Protein AF-A0A075LRN0-F1 (afdb_monomer_lite)

Foldseek 3Di:
DDLPLLLLVLLLCCQVVVNDQLLSLLLSLLSCQLVLLCLLVCVPPVDPVSSLVSSQVSLVCSCVLSPLSPPSSNNSSVSNVVVCVVVVVRVVPDCVPPVDDDDPQFDDDPPDPDTDHVVSVVSNVSSVVSDVVVHDVSVVLSVVLVVVLSVLLVVLSVVCVVPSSVSSSSSSVVSSVVCVVVVSD

Radius of gyration: 16.35 Å; chains: 1; bounding box: 39×42×42 Å

Structure (mmCIF, N/CA/C/O backbone):
data_AF-A0A075LRN0-F1
#
_entry.id   AF-A0A075LRN0-F1
#
loop_
_atom_site.group_PDB
_atom_site.id
_atom_site.type_symbol
_atom_site.label_atom_id
_atom_site.label_alt_id
_atom_site.label_comp_id
_atom_site.label_asym_id
_atom_site.label_entity_id
_atom_site.label_seq_id
_atom_site.pdbx_PDB_ins_code
_atom_site.Cartn_x
_atom_site.Cartn_y
_atom_site.Cartn_z
_atom_site.occupancy
_atom_site.B_iso_or_equiv
_atom_site.auth_seq_id
_atom_site.auth_comp_id
_atom_site.auth_asym_id
_atom_site.auth_atom_id
_atom_site.pdbx_PDB_model_num
ATOM 1 N N . MET A 1 1 ? 12.002 6.163 -5.208 1.00 43.72 1 MET A N 1
ATOM 2 C CA . MET A 1 1 ? 11.170 6.486 -4.031 1.00 43.72 1 MET A CA 1
ATOM 3 C C . MET A 1 1 ? 10.986 5.220 -3.212 1.00 43.72 1 MET A C 1
ATOM 5 O O . MET A 1 1 ? 10.842 4.162 -3.810 1.00 43.72 1 MET A O 1
ATOM 9 N N . PHE A 1 2 ? 11.064 5.300 -1.882 1.00 46.12 2 PHE A N 1
ATOM 10 C CA . PHE A 1 2 ? 10.844 4.151 -0.996 1.00 46.12 2 PHE A CA 1
ATOM 11 C C . PHE A 1 2 ? 9.431 4.220 -0.403 1.00 46.12 2 PHE A C 1
ATOM 13 O O . PHE A 1 2 ? 9.010 5.275 0.064 1.00 46.12 2 PHE A O 1
ATOM 20 N N . GLY A 1 3 ? 8.726 3.085 -0.388 1.00 54.25 3 GLY A N 1
ATOM 21 C CA . GLY A 1 3 ? 7.318 2.929 0.013 1.00 54.25 3 GLY A CA 1
ATOM 22 C C . GLY A 1 3 ? 6.913 3.402 1.418 1.00 54.25 3 GLY A C 1
ATOM 23 O O . GLY A 1 3 ? 5.742 3.369 1.791 1.00 54.25 3 GLY A O 1
ATOM 24 N N . THR A 1 4 ? 7.853 3.891 2.227 1.00 61.72 4 THR A N 1
ATOM 25 C CA . THR A 1 4 ? 7.589 4.366 3.591 1.00 61.72 4 THR A CA 1
ATOM 26 C C . THR A 1 4 ? 6.704 5.611 3.633 1.00 61.72 4 THR A C 1
ATOM 28 O O . THR A 1 4 ? 5.888 5.731 4.545 1.00 61.72 4 THR A O 1
ATOM 31 N N . THR A 1 5 ? 6.800 6.510 2.648 1.00 71.62 5 THR A N 1
ATOM 32 C CA . THR A 1 5 ? 5.990 7.743 2.604 1.00 71.62 5 THR A CA 1
ATOM 33 C C . THR A 1 5 ? 4.512 7.450 2.307 1.00 71.62 5 THR A C 1
ATOM 35 O O . THR A 1 5 ? 3.624 8.106 2.852 1.00 71.62 5 THR A O 1
ATOM 38 N N . HIS A 1 6 ? 4.216 6.420 1.510 1.00 75.25 6 HIS A N 1
ATOM 39 C CA . HIS A 1 6 ? 2.839 6.090 1.129 1.00 75.25 6 HIS A CA 1
ATOM 40 C C . HIS A 1 6 ? 2.059 5.374 2.234 1.00 75.25 6 HIS A C 1
ATOM 42 O O . HIS A 1 6 ? 0.863 5.604 2.407 1.00 75.25 6 HIS A O 1
ATOM 48 N N . ILE A 1 7 ? 2.745 4.587 3.064 1.00 76.75 7 ILE A N 1
ATOM 49 C CA . ILE A 1 7 ? 2.165 4.019 4.292 1.00 76.75 7 ILE A CA 1
ATOM 50 C C . ILE A 1 7 ? 1.696 5.138 5.227 1.00 76.75 7 ILE A C 1
ATOM 52 O O . ILE A 1 7 ? 0.630 5.050 5.842 1.00 76.75 7 ILE A O 1
ATOM 56 N N . LEU A 1 8 ? 2.491 6.206 5.322 1.00 85.06 8 LEU A N 1
ATOM 57 C CA . LEU A 1 8 ? 2.198 7.354 6.169 1.00 85.06 8 LEU A CA 1
ATOM 58 C C . LEU A 1 8 ? 0.914 8.077 5.739 1.00 85.06 8 LEU A C 1
ATOM 60 O O . LEU A 1 8 ? 0.162 8.497 6.616 1.00 85.06 8 LEU A O 1
ATOM 64 N N . LEU A 1 9 ? 0.568 8.107 4.447 1.00 84.31 9 LEU A N 1
ATOM 65 C CA . LEU A 1 9 ? -0.739 8.605 3.982 1.00 84.31 9 LEU A CA 1
ATOM 66 C C . LEU A 1 9 ? -1.907 7.805 4.558 1.00 84.31 9 LEU A C 1
ATOM 68 O O . LEU A 1 9 ? -2.898 8.394 4.992 1.00 84.31 9 LEU A O 1
ATOM 72 N N . GLY A 1 10 ? -1.783 6.477 4.619 1.00 84.75 10 GLY A N 1
ATOM 73 C CA . GLY A 1 10 ? -2.787 5.623 5.252 1.00 84.75 10 GLY A CA 1
ATOM 74 C C . GLY A 1 10 ? -3.048 6.039 6.703 1.00 84.75 10 GLY A C 1
ATOM 75 O O . GLY A 1 10 ? -4.200 6.148 7.120 1.00 84.75 10 GLY A O 1
ATOM 76 N N . PHE A 1 11 ? -1.995 6.367 7.458 1.00 87.19 11 PHE A N 1
ATOM 77 C CA . PHE A 1 11 ? -2.131 6.872 8.828 1.00 87.19 11 PHE A CA 1
ATOM 78 C C . PHE A 1 11 ? -2.730 8.279 8.904 1.00 87.19 11 PHE A C 1
ATOM 80 O O . PHE A 1 11 ? -3.557 8.525 9.781 1.00 87.19 11 PHE A O 1
ATOM 87 N N . ILE A 1 12 ? -2.363 9.183 7.991 1.00 90.56 12 ILE A N 1
ATOM 88 C CA . ILE A 1 12 ? -2.946 10.533 7.904 1.00 90.56 12 ILE A CA 1
ATOM 89 C C . ILE A 1 12 ? -4.464 10.429 7.765 1.00 90.56 12 ILE A C 1
ATOM 91 O O . ILE A 1 12 ? -5.204 10.963 8.590 1.00 90.56 12 ILE A O 1
ATOM 95 N N . PHE A 1 13 ? -4.942 9.699 6.759 1.00 89.44 13 PHE A N 1
ATOM 96 C CA . PHE A 1 13 ? -6.375 9.572 6.505 1.00 89.44 13 PHE A CA 1
ATOM 97 C C . PHE A 1 13 ? -7.093 8.788 7.603 1.00 89.44 13 PHE A C 1
ATOM 99 O O . PHE A 1 13 ? -8.193 9.176 7.989 1.00 89.44 13 PHE A O 1
ATOM 106 N N . ALA A 1 14 ? -6.476 7.743 8.161 1.00 89.06 14 ALA A N 1
ATOM 107 C CA . ALA A 1 14 ? -7.023 7.048 9.324 1.00 89.06 14 ALA A CA 1
ATOM 108 C C . ALA A 1 14 ? -7.259 7.998 10.508 1.00 89.06 14 ALA A C 1
ATOM 110 O O . ALA A 1 14 ? -8.323 7.951 11.126 1.00 89.06 14 ALA A O 1
ATOM 111 N N . TYR A 1 15 ? -6.303 8.888 10.786 1.00 91.12 15 TYR A N 1
ATOM 112 C CA . TYR A 1 15 ? -6.404 9.879 11.854 1.00 91.12 15 TYR A CA 1
ATOM 113 C C . TYR A 1 15 ? -7.463 10.950 11.563 1.00 91.12 15 TYR A C 1
ATOM 115 O O . TYR A 1 15 ? -8.378 11.137 12.362 1.00 91.12 15 TYR A O 1
ATOM 123 N N . PHE A 1 16 ? -7.384 11.629 10.415 1.00 91.19 16 PHE A N 1
ATOM 124 C CA . PHE A 1 16 ? -8.280 12.749 10.100 1.00 91.19 16 PHE A CA 1
ATOM 125 C C . PHE A 1 16 ? -9.728 12.322 9.845 1.00 91.19 16 PHE A C 1
ATOM 127 O O . PHE A 1 16 ? -10.646 13.080 10.149 1.00 91.19 16 PHE A O 1
ATOM 134 N N . LEU A 1 17 ? -9.950 11.111 9.326 1.00 89.81 17 LEU A N 1
ATOM 135 C CA . LEU A 1 17 ? -11.293 10.552 9.150 1.00 89.81 17 LEU A CA 1
ATOM 136 C C . LEU A 1 17 ? -11.797 9.808 10.396 1.00 89.81 17 LEU A C 1
ATOM 138 O O . LEU A 1 17 ? -12.878 9.221 10.349 1.00 89.81 17 LEU A O 1
ATOM 142 N N . ASN A 1 18 ? -11.024 9.812 11.489 1.00 89.44 18 ASN A N 1
ATOM 143 C CA . ASN A 1 18 ? -11.340 9.139 12.748 1.00 89.44 18 ASN A CA 1
ATOM 144 C C . ASN A 1 18 ? -11.775 7.675 12.539 1.00 89.44 18 ASN A C 1
ATOM 146 O O . ASN A 1 18 ? -12.812 7.223 13.033 1.00 89.44 18 ASN A O 1
ATOM 150 N N . LEU A 1 19 ? -11.017 6.945 11.715 1.00 88.94 19 LEU A N 1
ATOM 151 C CA . LEU A 1 19 ? -11.358 5.579 11.339 1.00 88.94 19 LEU A CA 1
ATOM 152 C C . LEU A 1 19 ? -11.121 4.617 12.501 1.00 88.94 19 LEU A C 1
ATOM 154 O O . LEU A 1 19 ? -10.112 4.681 13.200 1.00 88.94 19 LEU A O 1
ATOM 158 N N . ASP A 1 20 ? -12.018 3.640 12.640 1.00 87.69 20 ASP A N 1
ATOM 159 C CA . ASP A 1 20 ? -11.761 2.503 13.516 1.00 87.69 20 ASP A CA 1
ATOM 160 C C . ASP A 1 20 ? -10.546 1.685 13.036 1.00 87.69 20 ASP A C 1
ATOM 162 O O . ASP A 1 20 ? -10.071 1.794 11.897 1.00 87.69 20 ASP A O 1
ATOM 166 N N . ARG A 1 21 ? -10.049 0.814 13.916 1.00 82.62 21 ARG A N 1
ATOM 167 C CA . ARG A 1 21 ? -8.851 0.007 13.665 1.00 82.62 21 ARG A CA 1
ATOM 168 C C . ARG A 1 21 ? -8.962 -0.882 12.428 1.00 82.62 21 ARG A C 1
ATOM 170 O O . ARG A 1 21 ? -7.985 -1.016 11.695 1.00 82.62 21 ARG A O 1
ATOM 177 N N . LYS A 1 22 ? -10.128 -1.478 12.176 1.00 85.12 22 LYS A N 1
ATOM 178 C CA . LYS A 1 22 ? -10.327 -2.394 11.044 1.00 85.12 22 LYS A CA 1
ATOM 179 C C . LYS A 1 22 ? -10.330 -1.634 9.726 1.00 85.12 22 LYS A C 1
ATOM 181 O O . LYS A 1 22 ? -9.719 -2.077 8.759 1.00 85.12 22 LYS A O 1
ATOM 186 N N . ARG A 1 23 ? -10.998 -0.480 9.681 1.00 88.88 23 ARG A N 1
ATOM 187 C CA . ARG A 1 23 ? -11.021 0.404 8.505 1.00 88.88 23 ARG A CA 1
ATOM 188 C C . ARG A 1 23 ? -9.635 0.973 8.219 1.00 88.88 23 ARG A C 1
ATOM 190 O O . ARG A 1 23 ? -9.196 0.933 7.074 1.00 88.88 23 ARG A O 1
ATOM 197 N N . SER A 1 24 ? -8.926 1.396 9.263 1.00 86.38 24 SER A N 1
ATOM 198 C CA . SER A 1 24 ? -7.543 1.874 9.176 1.00 86.38 24 SER A CA 1
ATOM 199 C C . SER A 1 24 ? -6.601 0.806 8.624 1.00 86.38 24 SER A C 1
ATOM 201 O O . SER A 1 24 ? -5.818 1.085 7.725 1.00 86.38 24 SER A O 1
ATOM 203 N N . ALA A 1 25 ? -6.710 -0.439 9.093 1.00 84.56 25 ALA A N 1
ATOM 204 C CA . ALA A 1 25 ? -5.888 -1.536 8.589 1.00 84.56 25 ALA A CA 1
ATOM 205 C C . ALA A 1 25 ? -6.150 -1.822 7.099 1.00 84.56 25 ALA A C 1
ATOM 207 O O . ALA A 1 25 ? -5.200 -1.973 6.336 1.00 84.56 25 ALA A O 1
ATOM 208 N N . LYS A 1 26 ? -7.417 -1.823 6.653 1.00 87.75 26 LYS A N 1
ATOM 209 C CA . LYS A 1 26 ? -7.765 -1.961 5.221 1.00 87.75 26 LYS A CA 1
ATOM 210 C C . LYS A 1 26 ? -7.173 -0.832 4.383 1.00 87.75 26 LYS A C 1
ATOM 212 O O . LYS A 1 26 ? -6.646 -1.095 3.309 1.00 87.75 26 LYS A O 1
ATOM 217 N N . LEU A 1 27 ? -7.249 0.396 4.893 1.00 89.44 27 LEU A N 1
ATOM 218 C CA . LEU A 1 27 ? -6.688 1.580 4.251 1.00 89.44 27 LEU A CA 1
ATOM 219 C C . LEU A 1 27 ? -5.167 1.465 4.100 1.00 89.44 27 LEU A C 1
ATOM 221 O O . LEU A 1 27 ? -4.656 1.637 3.002 1.00 89.44 27 LEU A O 1
ATOM 225 N N . ILE A 1 28 ? -4.460 1.096 5.170 1.00 84.94 28 ILE A N 1
ATOM 226 C CA . ILE A 1 28 ? -2.999 0.932 5.172 1.00 84.94 28 ILE A CA 1
ATOM 227 C C . ILE A 1 28 ? -2.564 -0.196 4.228 1.00 84.94 28 ILE A C 1
ATOM 229 O O . ILE A 1 28 ? -1.616 -0.012 3.474 1.00 84.94 28 ILE A O 1
ATOM 233 N N . VAL A 1 29 ? -3.266 -1.338 4.217 1.00 85.12 29 VAL A N 1
ATOM 234 C CA . VAL A 1 29 ? -2.996 -2.420 3.250 1.00 85.12 29 VAL A CA 1
ATOM 235 C C . VAL A 1 29 ? -3.198 -1.930 1.819 1.00 85.12 29 VAL A C 1
ATOM 237 O O . VAL A 1 29 ? -2.370 -2.203 0.957 1.00 85.12 29 VAL A O 1
ATOM 240 N N . GLY A 1 30 ? -4.285 -1.196 1.568 1.00 87.00 30 GLY A N 1
ATOM 241 C CA . GLY A 1 30 ? -4.555 -0.591 0.268 1.00 87.00 30 GLY A CA 1
ATOM 242 C C . GLY A 1 30 ? -3.425 0.336 -0.171 1.00 87.00 30 GLY A C 1
ATOM 243 O O . GLY A 1 30 ? -2.920 0.206 -1.280 1.00 87.00 30 GLY A O 1
ATOM 244 N N . SER A 1 31 ? -2.968 1.210 0.727 1.00 85.75 31 SER A N 1
ATOM 245 C CA . SER A 1 31 ? -1.836 2.114 0.496 1.00 85.75 31 SER A CA 1
ATOM 246 C C . SER A 1 31 ? -0.486 1.413 0.402 1.00 85.75 31 SER A C 1
ATOM 248 O O . SER A 1 31 ? 0.489 2.048 0.035 1.00 85.75 31 SER A O 1
ATOM 250 N N . LEU A 1 32 ? -0.402 0.127 0.723 1.00 81.25 32 LEU A N 1
ATOM 251 C CA . LEU A 1 32 ? 0.789 -0.698 0.539 1.00 81.25 32 LEU A CA 1
ATOM 252 C C . LEU A 1 32 ? 0.744 -1.518 -0.743 1.00 81.25 32 LEU A C 1
ATOM 254 O O . LEU A 1 32 ? 1.741 -2.141 -1.103 1.00 81.25 32 LEU A O 1
ATOM 258 N N . ALA A 1 33 ? -0.410 -1.587 -1.402 1.00 80.75 33 ALA A N 1
ATOM 259 C CA . ALA A 1 33 ? -0.615 -2.582 -2.430 1.00 80.75 33 ALA A CA 1
ATOM 260 C C . ALA A 1 33 ? 0.322 -2.427 -3.643 1.00 80.75 33 ALA A C 1
ATOM 262 O O . ALA A 1 33 ? 0.884 -3.439 -4.078 1.00 80.75 33 ALA A O 1
ATOM 263 N N . PRO A 1 34 ? 0.573 -1.203 -4.149 1.00 77.69 34 PRO A N 1
ATOM 264 C CA . PRO A 1 34 ? 1.559 -1.004 -5.204 1.00 77.69 34 PRO A CA 1
ATOM 265 C C . PRO A 1 34 ? 2.962 -1.427 -4.745 1.00 77.69 34 PRO A C 1
ATOM 267 O O . PRO A 1 34 ? 3.594 -2.240 -5.413 1.00 77.69 34 PRO A O 1
ATOM 270 N N . ASP A 1 35 ? 3.402 -1.022 -3.550 1.00 77.75 35 ASP A N 1
ATOM 271 C CA . ASP A 1 35 ? 4.733 -1.372 -3.027 1.00 77.75 35 ASP A CA 1
ATOM 272 C C . ASP A 1 35 ? 4.945 -2.876 -2.835 1.00 77.75 35 ASP A C 1
ATOM 274 O O . ASP A 1 35 ? 5.993 -3.424 -3.187 1.00 77.75 35 ASP A O 1
ATOM 278 N N . LEU A 1 36 ? 3.949 -3.570 -2.283 1.00 77.56 36 LEU A N 1
ATOM 279 C CA . LEU A 1 36 ? 4.031 -5.010 -2.051 1.00 77.56 36 LEU A CA 1
ATOM 280 C C . LEU A 1 36 ? 4.149 -5.782 -3.368 1.00 77.56 36 LEU A C 1
ATOM 282 O O . LEU A 1 36 ? 4.889 -6.764 -3.435 1.00 77.56 36 LEU A O 1
ATOM 286 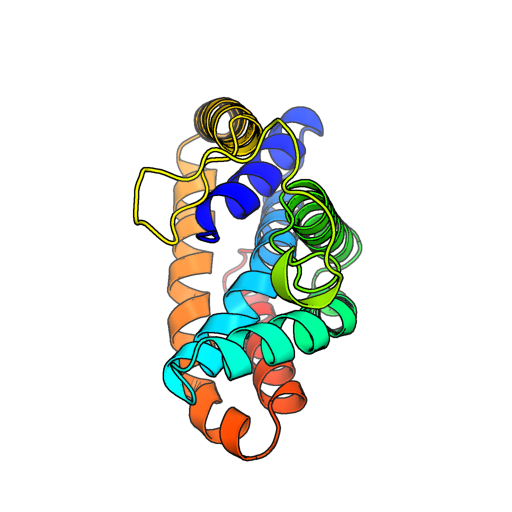N N . SER A 1 37 ? 3.500 -5.308 -4.435 1.00 73.12 37 SER A N 1
ATOM 287 C CA . SER A 1 37 ? 3.638 -5.903 -5.769 1.00 73.12 37 SER A CA 1
ATOM 288 C C . SER A 1 37 ? 5.075 -5.834 -6.322 1.00 73.12 37 SER A C 1
ATOM 290 O O . SER A 1 37 ? 5.461 -6.679 -7.136 1.00 73.12 37 SER A O 1
ATOM 292 N N . TYR A 1 38 ? 5.911 -4.910 -5.825 1.00 72.88 38 TYR A N 1
ATOM 293 C CA . TYR A 1 38 ? 7.320 -4.783 -6.223 1.00 72.88 38 TYR A CA 1
ATOM 294 C C . TYR A 1 38 ? 8.257 -5.732 -5.506 1.00 72.88 38 TYR A C 1
ATOM 296 O O . TYR A 1 38 ? 9.309 -6.042 -6.059 1.00 72.88 38 TYR A O 1
ATOM 304 N N . VAL A 1 39 ? 7.891 -6.232 -4.324 1.00 76.06 39 VAL A N 1
ATOM 305 C CA . VAL A 1 39 ? 8.744 -7.166 -3.574 1.00 76.06 39 VAL A CA 1
ATOM 306 C C . VAL A 1 39 ? 9.127 -8.352 -4.462 1.00 76.06 39 VAL A C 1
ATOM 308 O O . VAL A 1 39 ? 10.301 -8.681 -4.586 1.00 76.06 39 VAL A O 1
ATOM 311 N N . GLN A 1 40 ? 8.153 -8.929 -5.168 1.00 78.31 40 GLN A N 1
ATOM 312 C CA . GLN A 1 40 ? 8.377 -10.054 -6.081 1.00 78.31 40 GLN A CA 1
ATOM 313 C C . GLN A 1 40 ? 9.174 -9.643 -7.327 1.00 78.31 40 GLN A C 1
ATOM 315 O O . GLN A 1 40 ? 10.078 -10.364 -7.744 1.00 78.31 40 GLN A O 1
ATOM 320 N N . ALA A 1 41 ? 8.894 -8.463 -7.893 1.00 75.88 41 ALA A N 1
ATOM 321 C CA . ALA A 1 41 ? 9.611 -7.944 -9.058 1.00 75.88 41 ALA A CA 1
ATOM 322 C C . ALA A 1 41 ? 11.105 -7.727 -8.771 1.00 75.88 41 ALA A C 1
ATOM 324 O O . ALA A 1 41 ? 11.940 -8.117 -9.581 1.00 75.88 41 ALA A O 1
ATOM 325 N N . ILE A 1 42 ? 11.434 -7.153 -7.608 1.00 74.69 42 ILE A N 1
ATOM 326 C CA . ILE A 1 42 ? 12.810 -6.902 -7.159 1.00 74.69 42 ILE A CA 1
ATOM 327 C C . ILE A 1 42 ? 13.565 -8.218 -6.969 1.00 74.69 42 ILE A C 1
ATOM 329 O O . ILE A 1 42 ? 14.729 -8.307 -7.355 1.00 74.69 42 ILE A O 1
ATOM 333 N N . ILE A 1 43 ? 12.908 -9.239 -6.409 1.00 75.69 43 ILE A N 1
ATOM 334 C CA . ILE A 1 43 ? 13.531 -10.549 -6.186 1.00 75.69 43 ILE A CA 1
ATOM 335 C C . ILE A 1 43 ? 13.846 -11.247 -7.517 1.00 75.69 43 ILE A C 1
ATOM 337 O O . ILE A 1 43 ? 14.922 -11.823 -7.655 1.00 75.69 43 ILE A O 1
ATOM 341 N N . VAL A 1 44 ? 12.934 -11.207 -8.497 1.00 79.19 44 VAL A N 1
ATOM 342 C CA . VAL A 1 44 ? 13.108 -11.936 -9.770 1.00 79.19 44 VAL A CA 1
ATOM 343 C C . VAL A 1 44 ? 13.966 -11.157 -10.774 1.00 79.19 44 VAL A C 1
ATOM 345 O O . VAL A 1 44 ? 14.787 -11.743 -11.477 1.00 79.19 44 VAL A O 1
ATOM 348 N N . HIS A 1 45 ? 13.795 -9.838 -10.855 1.00 76.00 45 HIS A N 1
ATOM 349 C CA . HIS A 1 45 ? 14.432 -8.991 -11.862 1.00 76.00 45 HIS A CA 1
ATOM 350 C C . HIS A 1 45 ? 14.881 -7.651 -11.253 1.00 76.00 45 HIS A C 1
ATOM 352 O O . HIS A 1 45 ? 14.165 -6.651 -11.347 1.00 76.00 45 HIS A O 1
ATOM 358 N N . PRO A 1 46 ? 16.105 -7.576 -10.701 1.00 68.69 46 PRO A N 1
ATOM 359 C CA . PRO A 1 46 ? 16.600 -6.372 -10.029 1.00 68.69 46 PRO A CA 1
ATOM 360 C C . PRO A 1 46 ? 16.921 -5.207 -10.986 1.00 68.69 46 PRO A C 1
ATOM 362 O O . PRO A 1 46 ? 17.310 -4.130 -10.544 1.00 68.69 46 PRO A O 1
ATOM 365 N N . SER A 1 47 ? 16.781 -5.389 -12.305 1.00 69.62 47 SER A N 1
ATOM 366 C CA . SER A 1 47 ? 17.057 -4.334 -13.285 1.00 69.62 47 SER A CA 1
ATOM 367 C C . SER A 1 47 ? 15.998 -3.226 -13.255 1.00 69.62 47 SER A C 1
ATOM 369 O O . SER A 1 47 ? 14.803 -3.498 -13.398 1.00 69.62 47 SER A O 1
ATOM 371 N N . TRP A 1 48 ? 16.445 -1.969 -13.203 1.00 58.44 48 TRP A N 1
ATOM 372 C CA . TRP A 1 48 ? 15.589 -0.777 -13.156 1.00 58.44 48 TRP A CA 1
ATOM 373 C C . TRP A 1 48 ? 14.535 -0.709 -14.271 1.00 58.44 48 TRP A C 1
ATOM 375 O O . TRP A 1 48 ? 13.375 -0.433 -13.999 1.00 58.44 48 TRP A O 1
ATOM 385 N N . SER A 1 49 ? 14.891 -1.030 -15.518 1.00 60.28 49 SER A N 1
ATOM 386 C CA . SER A 1 49 ? 13.954 -0.977 -16.655 1.00 60.28 49 SER A CA 1
ATOM 387 C C . SER A 1 49 ? 12.820 -2.007 -16.566 1.00 60.28 49 SER A C 1
ATOM 389 O O . SER A 1 49 ? 11.715 -1.772 -17.064 1.00 60.28 49 SER A O 1
ATOM 391 N N . TYR A 1 50 ? 13.073 -3.155 -15.931 1.00 60.66 50 TYR A N 1
ATOM 392 C CA . TYR A 1 50 ? 12.041 -4.145 -15.636 1.00 60.66 50 TYR A CA 1
ATOM 393 C C . TYR A 1 50 ? 11.139 -3.661 -14.502 1.00 60.66 50 TYR A C 1
ATOM 395 O O . TYR A 1 50 ? 9.918 -3.707 -14.644 1.00 60.66 50 TYR A O 1
ATOM 403 N N . LEU A 1 51 ? 11.731 -3.119 -13.433 1.00 62.44 51 LEU A N 1
ATOM 404 C CA . LEU A 1 51 ? 10.996 -2.551 -12.303 1.00 62.44 51 LEU A CA 1
ATOM 405 C C . LEU A 1 51 ? 10.035 -1.453 -12.758 1.00 62.44 51 LEU A C 1
ATOM 407 O O . LEU A 1 51 ? 8.872 -1.490 -12.387 1.00 62.44 51 LEU A O 1
ATOM 411 N N . THR A 1 52 ? 10.463 -0.551 -13.640 1.00 59.66 52 THR A N 1
ATOM 412 C CA . THR A 1 52 ? 9.624 0.523 -14.193 1.00 59.66 52 THR A CA 1
ATOM 413 C C . THR A 1 52 ? 8.411 -0.013 -14.971 1.00 59.66 52 THR A C 1
ATOM 415 O O . THR A 1 52 ? 7.294 0.465 -14.792 1.00 59.66 52 THR A O 1
ATOM 418 N N . ARG A 1 53 ? 8.574 -1.041 -15.812 1.00 58.56 53 ARG A N 1
ATOM 419 C CA . ARG A 1 53 ? 7.441 -1.634 -16.555 1.00 58.56 53 ARG A CA 1
ATOM 420 C C . ARG A 1 53 ? 6.514 -2.449 -15.658 1.00 58.56 53 ARG A C 1
ATOM 422 O O . ARG A 1 53 ? 5.295 -2.356 -15.794 1.00 58.56 53 ARG A O 1
ATOM 429 N N . ALA A 1 54 ? 7.085 -3.215 -14.731 1.00 60.31 54 ALA A N 1
ATOM 430 C CA . ALA A 1 54 ? 6.325 -3.931 -13.716 1.00 60.31 54 ALA A CA 1
ATOM 431 C C . ALA A 1 54 ? 5.523 -2.947 -12.851 1.00 60.31 54 ALA A C 1
ATOM 433 O O . ALA A 1 54 ? 4.349 -3.193 -12.596 1.00 60.31 54 ALA A O 1
ATOM 434 N N . PHE A 1 55 ? 6.111 -1.801 -12.500 1.00 61.66 55 PHE A N 1
ATOM 435 C CA . PHE A 1 55 ? 5.464 -0.724 -11.758 1.00 61.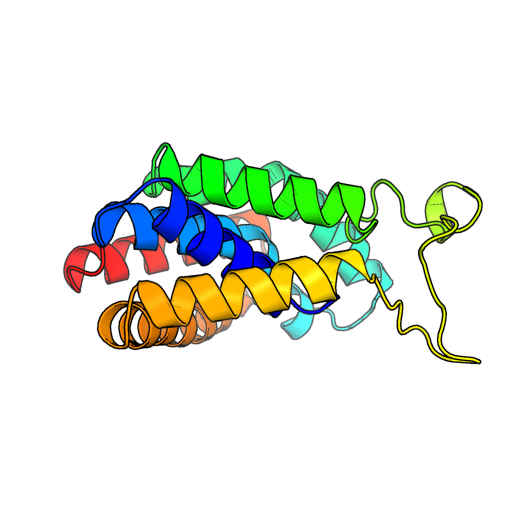66 55 PHE A CA 1
ATOM 436 C C . PHE A 1 55 ? 4.199 -0.239 -12.446 1.00 61.66 55 PHE A C 1
ATOM 438 O O . PHE A 1 55 ? 3.128 -0.244 -11.845 1.00 61.66 55 PHE A O 1
ATOM 445 N N . PHE A 1 56 ? 4.301 0.118 -13.725 1.00 60.25 56 PHE A N 1
ATOM 446 C CA . PHE A 1 56 ? 3.160 0.617 -14.484 1.00 60.25 56 PHE A CA 1
ATOM 447 C C . PHE A 1 56 ? 2.021 -0.411 -14.575 1.00 60.25 56 PHE A C 1
ATOM 449 O O . PHE A 1 56 ? 0.863 -0.098 -14.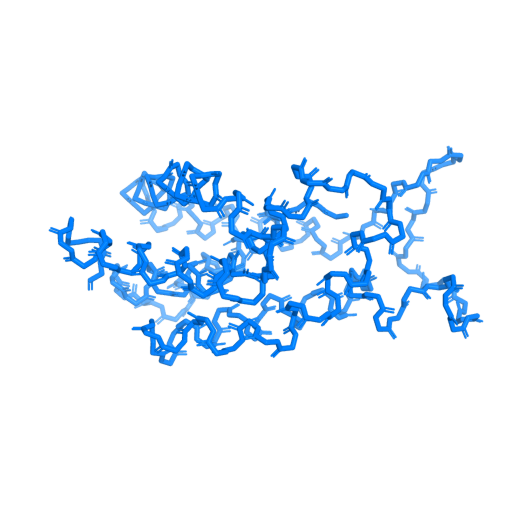293 1.00 60.25 56 PHE A O 1
ATOM 456 N N . ASN A 1 57 ? 2.360 -1.659 -14.897 1.00 63.16 57 ASN A N 1
ATOM 457 C CA . ASN A 1 57 ? 1.376 -2.725 -15.062 1.00 63.16 57 ASN A CA 1
ATOM 458 C C . ASN A 1 57 ? 0.715 -3.122 -13.735 1.00 63.16 57 ASN A C 1
ATOM 460 O O . ASN A 1 57 ? -0.500 -3.310 -13.681 1.00 63.16 57 ASN A O 1
ATOM 464 N N . HIS A 1 58 ? 1.484 -3.211 -12.647 1.00 67.81 58 HIS A N 1
ATOM 465 C CA . HIS A 1 58 ? 0.939 -3.544 -11.330 1.00 67.81 58 HIS A CA 1
ATOM 466 C C . HIS A 1 58 ? 0.180 -2.380 -10.698 1.00 67.81 58 HIS A C 1
ATOM 468 O O . HIS A 1 58 ? -0.811 -2.631 -10.026 1.00 67.81 58 HIS A O 1
ATOM 474 N N . SER A 1 59 ? 0.547 -1.128 -10.975 1.00 66.25 59 SER A N 1
ATOM 475 C CA . SER A 1 59 ? -0.188 0.060 -10.512 1.00 66.25 59 SER A CA 1
ATOM 476 C C . SER A 1 59 ? -1.612 0.143 -11.066 1.00 66.25 59 SER A C 1
ATOM 478 O O . SER A 1 59 ? -2.518 0.589 -10.372 1.00 66.25 59 SER A O 1
ATOM 480 N N . ILE A 1 60 ? -1.842 -0.304 -12.303 1.00 66.06 60 ILE A N 1
ATOM 481 C CA . ILE A 1 60 ? -3.190 -0.314 -12.895 1.00 66.06 60 ILE A CA 1
ATOM 482 C C . ILE A 1 60 ? -4.009 -1.496 -12.359 1.00 66.06 60 ILE A C 1
ATOM 484 O O . ILE A 1 60 ? -5.189 -1.349 -12.037 1.00 66.06 60 ILE A O 1
ATOM 488 N N . VAL A 1 61 ? -3.385 -2.670 -12.229 1.00 75.56 61 VAL A N 1
ATOM 489 C CA . VAL A 1 61 ? -4.066 -3.906 -11.803 1.00 75.56 61 VAL A CA 1
ATOM 490 C C . VAL A 1 61 ? -4.199 -4.000 -10.273 1.00 75.56 61 VAL A C 1
ATOM 492 O O . VAL A 1 61 ? -5.017 -4.772 -9.773 1.00 75.56 61 VAL A O 1
ATOM 495 N N . SER A 1 62 ? -3.487 -3.165 -9.508 1.00 78.25 62 SER A N 1
ATOM 496 C CA . SER A 1 62 ? -3.511 -3.156 -8.037 1.00 78.25 62 SER A CA 1
ATOM 497 C C . SER A 1 62 ? -4.903 -2.946 -7.454 1.00 78.25 62 SER A C 1
ATOM 499 O O . SER A 1 62 ? -5.218 -3.526 -6.413 1.00 78.25 62 SER A O 1
ATOM 501 N N . PHE A 1 63 ? -5.778 -2.219 -8.156 1.00 83.31 63 PHE A N 1
ATOM 502 C CA . PHE A 1 63 ? -7.181 -2.070 -7.769 1.00 83.31 63 PHE A CA 1
ATOM 503 C C . PHE A 1 63 ? -7.905 -3.412 -7.659 1.00 83.31 63 PHE A C 1
ATOM 505 O O . PHE A 1 63 ? -8.685 -3.598 -6.728 1.00 83.31 63 PHE A O 1
ATOM 512 N N . ALA A 1 64 ? -7.617 -4.363 -8.553 1.00 84.69 64 ALA A N 1
ATOM 513 C CA . ALA A 1 64 ? -8.195 -5.701 -8.494 1.00 84.69 64 ALA A CA 1
ATOM 514 C C . ALA A 1 64 ? -7.687 -6.479 -7.271 1.00 84.69 64 ALA A C 1
ATOM 516 O O . ALA A 1 64 ? -8.459 -7.176 -6.611 1.00 84.69 64 ALA A O 1
ATOM 517 N N . TYR A 1 65 ? -6.407 -6.324 -6.923 1.00 85.81 65 TYR A N 1
ATOM 518 C CA . TYR A 1 65 ? -5.802 -7.026 -5.791 1.00 85.81 65 TYR A CA 1
ATOM 519 C C . TYR A 1 65 ? -6.347 -6.570 -4.436 1.00 85.81 65 TYR A C 1
ATOM 521 O O . TYR A 1 65 ? -6.424 -7.368 -3.499 1.00 85.81 65 TYR A O 1
ATOM 529 N N . VAL A 1 66 ? -6.749 -5.302 -4.325 1.00 88.56 66 VAL A N 1
ATOM 530 C CA . VAL A 1 66 ? -7.269 -4.737 -3.072 1.00 88.56 66 VAL A CA 1
ATOM 531 C C . VAL A 1 66 ? -8.786 -4.865 -2.915 1.00 88.56 66 VAL A C 1
ATOM 533 O O . VAL A 1 66 ? -9.305 -4.533 -1.848 1.00 88.56 66 VAL A O 1
ATOM 536 N N . LEU A 1 67 ? -9.511 -5.395 -3.911 1.00 89.69 67 LEU A N 1
ATOM 537 C CA . LEU A 1 67 ? -10.964 -5.618 -3.829 1.00 89.69 67 LEU A CA 1
ATOM 538 C C . LEU A 1 67 ? -11.416 -6.361 -2.556 1.00 89.69 67 LEU A C 1
ATOM 540 O O . LEU A 1 67 ? -12.398 -5.923 -1.948 1.00 89.69 67 LEU A O 1
ATOM 544 N N . PRO A 1 68 ? -10.720 -7.414 -2.070 1.00 89.38 68 PRO A N 1
ATOM 545 C CA . PRO A 1 68 ? -11.105 -8.100 -0.832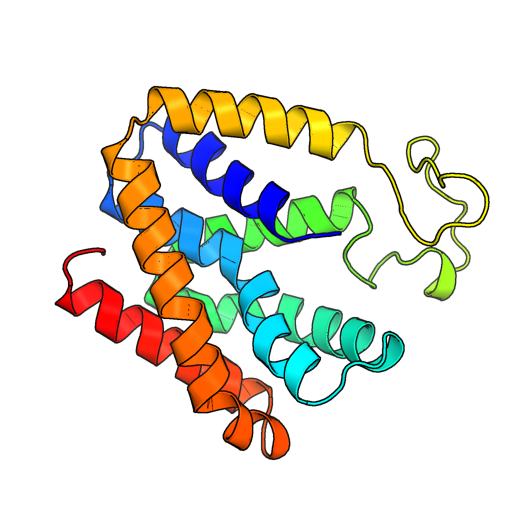 1.00 89.38 68 PRO A CA 1
ATOM 546 C C . PRO A 1 68 ? -11.118 -7.192 0.411 1.00 89.38 68 PRO A C 1
ATOM 548 O O . PRO A 1 68 ? -11.819 -7.469 1.387 1.00 89.38 68 PRO A O 1
ATOM 551 N N . PHE A 1 69 ? -10.373 -6.084 0.383 1.00 88.75 69 PHE A N 1
ATOM 552 C CA . PHE A 1 69 ? -10.285 -5.101 1.465 1.00 88.75 69 PHE A CA 1
ATOM 553 C C . PHE A 1 69 ? -11.367 -4.006 1.359 1.00 88.75 69 PHE A C 1
ATOM 555 O O . PHE A 1 69 ? -11.453 -3.137 2.231 1.00 88.75 69 PHE A O 1
ATOM 562 N N . GLY A 1 70 ? -12.240 -4.070 0.349 1.00 91.06 70 GLY A N 1
ATOM 563 C CA . GLY A 1 70 ? -13.394 -3.189 0.173 1.00 91.06 70 GLY A CA 1
ATOM 564 C C . GLY A 1 70 ? -13.027 -1.737 -0.143 1.00 91.06 70 GLY A C 1
ATOM 565 O O . GLY A 1 70 ? -11.922 -1.432 -0.589 1.00 91.06 70 GLY A O 1
ATOM 566 N N . SER A 1 71 ? -13.964 -0.821 0.118 1.00 92.88 71 SER A N 1
ATOM 567 C CA . SER A 1 71 ? -13.824 0.605 -0.218 1.00 92.88 71 SER A CA 1
ATOM 568 C C . SER A 1 71 ? -12.595 1.269 0.408 1.00 92.88 71 SER A C 1
ATOM 570 O O . SER A 1 71 ? -11.958 2.091 -0.239 1.00 92.88 71 SER A O 1
ATOM 572 N N . TYR A 1 72 ? -12.213 0.885 1.630 1.00 89.94 72 TYR A N 1
ATOM 573 C CA . TYR A 1 72 ? -11.014 1.418 2.285 1.00 89.94 72 TYR A CA 1
ATOM 574 C C . TYR A 1 72 ? -9.716 0.917 1.643 1.00 89.94 72 TYR A C 1
ATOM 576 O O . TYR A 1 72 ? -8.774 1.693 1.526 1.00 89.94 72 TYR A O 1
ATOM 584 N N . GLY A 1 73 ? -9.668 -0.335 1.174 1.00 89.44 73 GLY A N 1
ATOM 585 C CA . GLY A 1 73 ? -8.526 -0.836 0.402 1.00 89.44 73 GLY A CA 1
ATOM 586 C C . GLY A 1 73 ? -8.377 -0.118 -0.939 1.00 89.44 73 GLY A C 1
ATOM 587 O O . GLY A 1 73 ? -7.283 0.319 -1.289 1.00 89.44 73 GLY A O 1
ATOM 588 N N . LEU A 1 74 ? -9.493 0.082 -1.647 1.00 91.00 74 LEU A N 1
ATOM 589 C CA . LEU A 1 74 ? -9.525 0.846 -2.899 1.00 91.00 74 LEU A CA 1
ATOM 590 C C . LEU A 1 74 ? -9.090 2.301 -2.693 1.00 91.00 74 LEU A C 1
ATOM 592 O O . LEU A 1 74 ? -8.287 2.810 -3.469 1.00 91.00 74 LEU A O 1
ATOM 596 N N . LEU A 1 75 ? -9.578 2.949 -1.631 1.00 90.38 75 LEU A N 1
ATOM 597 C CA . LEU A 1 75 ? -9.185 4.311 -1.275 1.00 90.38 75 LEU A CA 1
ATOM 598 C C . LEU A 1 75 ? -7.689 4.394 -0.962 1.00 90.38 75 LEU A C 1
ATOM 600 O O . LEU A 1 75 ? -7.014 5.287 -1.462 1.00 90.38 75 LEU A O 1
ATOM 604 N N . GLY A 1 76 ? -7.160 3.453 -0.177 1.00 88.56 76 GLY A N 1
ATOM 605 C CA . GLY A 1 76 ? -5.739 3.414 0.160 1.00 88.56 76 GLY A CA 1
ATOM 606 C C . GLY A 1 76 ? -4.858 3.286 -1.082 1.00 88.56 76 GLY A C 1
ATOM 607 O O . GLY A 1 76 ? -3.885 4.028 -1.218 1.00 88.56 76 GLY A O 1
ATOM 608 N N . ASN A 1 77 ? -5.245 2.405 -2.009 1.00 88.25 77 ASN A N 1
ATOM 609 C CA . ASN A 1 77 ? -4.557 2.211 -3.285 1.00 88.25 77 ASN A CA 1
ATOM 610 C C . ASN A 1 77 ? -4.635 3.461 -4.173 1.00 88.25 77 ASN A C 1
ATOM 612 O O . ASN A 1 77 ? -3.631 3.889 -4.732 1.00 88.25 77 ASN A O 1
ATOM 616 N N . ALA A 1 78 ? -5.809 4.093 -4.261 1.00 86.38 78 ALA A N 1
ATOM 617 C CA . ALA A 1 78 ? -5.990 5.328 -5.021 1.00 86.38 78 ALA A CA 1
ATOM 618 C C . ALA A 1 78 ? -5.129 6.476 -4.476 1.00 86.38 78 ALA A C 1
ATOM 620 O O . ALA A 1 78 ? -4.515 7.198 -5.256 1.00 86.38 78 ALA A O 1
ATOM 621 N N . LEU A 1 79 ? -5.050 6.627 -3.150 1.00 85.56 79 LEU A N 1
ATOM 622 C CA . LEU A 1 79 ? -4.211 7.640 -2.505 1.00 85.56 79 LEU A CA 1
ATOM 623 C C . LEU A 1 79 ? -2.724 7.402 -2.765 1.00 85.56 79 LEU A C 1
ATOM 625 O O . LEU A 1 79 ? -2.003 8.357 -3.038 1.00 85.56 79 LEU A O 1
ATOM 629 N N . HIS A 1 80 ? -2.281 6.143 -2.722 1.00 83.56 80 HIS A N 1
ATOM 630 C CA . HIS A 1 80 ? -0.912 5.782 -3.077 1.00 83.56 80 HIS A CA 1
ATOM 631 C C . HIS A 1 80 ? -0.596 6.214 -4.510 1.00 83.56 80 HIS A C 1
ATOM 633 O O . HIS A 1 80 ? 0.325 6.994 -4.725 1.00 83.56 80 HIS A O 1
ATOM 639 N N . LEU A 1 81 ? -1.396 5.767 -5.482 1.00 80.19 81 LEU A N 1
ATOM 640 C CA . LEU A 1 81 ? -1.168 6.065 -6.898 1.00 80.19 81 LEU A CA 1
ATOM 641 C C . LEU A 1 81 ? -1.274 7.561 -7.202 1.00 80.19 81 LEU A C 1
ATOM 643 O O . LEU A 1 81 ? -0.531 8.080 -8.027 1.00 80.19 81 LEU A O 1
ATOM 647 N N . LEU A 1 82 ? -2.168 8.282 -6.527 1.00 78.31 82 LEU A N 1
ATOM 648 C CA . LEU A 1 82 ? -2.247 9.732 -6.656 1.00 78.31 82 LEU A CA 1
ATOM 649 C C . LEU A 1 82 ? -0.953 10.396 -6.167 1.00 78.31 82 LEU A C 1
ATOM 651 O O . LEU A 1 82 ? -0.431 11.285 -6.835 1.00 78.31 82 LEU A O 1
ATOM 655 N N . CYS A 1 83 ? -0.396 9.946 -5.044 1.00 75.44 83 CYS A N 1
ATOM 656 C CA . CYS A 1 83 ? 0.875 10.464 -4.550 1.00 75.44 83 CYS A CA 1
ATOM 657 C C . CYS A 1 83 ? 2.056 10.090 -5.445 1.00 75.44 83 CYS A C 1
ATOM 659 O O . CYS A 1 83 ? 2.848 10.978 -5.754 1.00 75.44 83 CYS A O 1
ATOM 661 N N . ASP A 1 84 ? 2.124 8.861 -5.956 1.00 72.88 84 ASP A N 1
ATOM 662 C CA . ASP A 1 84 ? 3.128 8.502 -6.959 1.00 72.88 84 ASP A CA 1
ATOM 663 C C . ASP A 1 84 ? 2.988 9.345 -8.232 1.00 72.88 84 ASP A C 1
ATOM 665 O O . ASP A 1 84 ? 3.989 9.697 -8.855 1.00 72.88 84 ASP A O 1
ATOM 669 N N . PHE A 1 85 ? 1.762 9.672 -8.653 1.00 70.62 85 PHE A N 1
ATOM 670 C CA . PHE A 1 85 ? 1.520 10.511 -9.825 1.00 70.62 85 PHE A CA 1
ATOM 671 C C . PHE A 1 85 ? 2.086 11.919 -9.608 1.00 70.62 85 PHE A C 1
ATOM 673 O O . PHE A 1 85 ? 2.841 12.419 -10.443 1.00 70.62 85 PHE A O 1
ATOM 680 N N . TYR A 1 86 ? 1.784 12.539 -8.463 1.00 66.62 86 TYR A N 1
ATOM 681 C CA . TYR A 1 86 ? 2.294 13.870 -8.117 1.00 66.62 86 TYR A CA 1
ATOM 682 C C . TYR A 1 86 ? 3.804 13.894 -7.869 1.00 66.62 86 TYR A C 1
ATOM 684 O O . TYR A 1 86 ? 4.466 14.868 -8.224 1.00 66.62 86 TYR A O 1
ATOM 692 N N . ALA A 1 87 ? 4.355 12.829 -7.295 1.00 65.06 87 ALA A N 1
ATOM 693 C CA . ALA A 1 87 ? 5.787 12.684 -7.067 1.00 65.06 87 ALA A CA 1
ATOM 694 C C . ALA A 1 87 ? 6.547 12.178 -8.307 1.00 65.06 87 ALA A C 1
ATOM 696 O O . ALA A 1 87 ? 7.743 11.919 -8.222 1.00 65.06 87 ALA A O 1
ATOM 697 N N . ARG A 1 88 ? 5.874 11.993 -9.457 1.00 59.78 88 ARG A N 1
ATOM 698 C CA . ARG A 1 88 ? 6.437 11.356 -10.668 1.00 59.78 88 ARG A CA 1
ATOM 699 C C . ARG A 1 88 ? 7.121 10.003 -10.384 1.00 59.78 88 ARG A C 1
ATOM 701 O O . ARG A 1 88 ? 7.989 9.567 -11.138 1.00 59.78 88 ARG A O 1
ATOM 708 N N . GLY A 1 89 ? 6.708 9.329 -9.309 1.00 53.97 89 GLY A N 1
ATOM 709 C CA . GLY A 1 89 ? 7.101 7.967 -8.958 1.00 53.97 89 GLY A CA 1
ATOM 710 C C . GLY A 1 89 ? 6.494 6.937 -9.909 1.00 53.97 89 GLY A C 1
ATOM 711 O O . GLY A 1 89 ? 7.115 5.907 -10.171 1.00 53.97 89 GLY A O 1
ATOM 712 N N . ILE A 1 90 ? 5.335 7.249 -10.513 1.00 52.97 90 ILE A N 1
ATOM 713 C CA . ILE A 1 90 ? 4.794 6.441 -11.609 1.00 52.97 90 ILE A CA 1
ATOM 714 C C . ILE A 1 90 ? 5.615 6.691 -12.884 1.00 52.97 90 ILE A C 1
ATOM 716 O O . ILE A 1 90 ? 5.746 7.837 -13.324 1.00 52.97 90 ILE A O 1
ATOM 720 N N . PRO A 1 91 ? 6.038 5.630 -13.594 1.00 45.94 91 PRO A N 1
ATOM 721 C CA . PRO A 1 91 ? 6.628 5.734 -14.924 1.00 45.94 91 PRO A CA 1
ATOM 722 C C . PRO A 1 91 ? 5.767 6.450 -15.967 1.00 45.94 91 PRO A C 1
ATOM 724 O O . PRO A 1 91 ? 6.286 6.800 -17.022 1.00 45.94 91 PRO A O 1
ATOM 727 N N . LEU A 1 92 ? 4.479 6.682 -15.682 1.00 42.69 92 LEU A N 1
ATOM 728 C CA . LEU A 1 92 ? 3.580 7.484 -16.512 1.00 42.69 92 LEU A CA 1
ATOM 729 C C . LEU A 1 92 ? 4.142 8.873 -16.809 1.00 42.69 92 LEU A C 1
ATOM 731 O O . LEU A 1 92 ? 3.707 9.480 -17.775 1.00 42.69 92 LEU A O 1
ATOM 735 N N . TRP A 1 9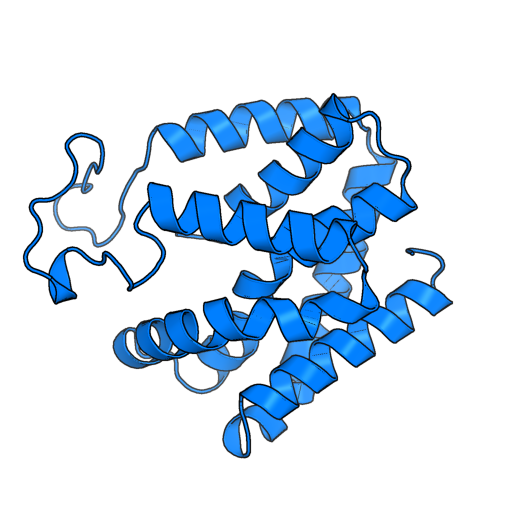3 ? 5.051 9.377 -15.970 1.00 43.38 93 TRP A N 1
ATOM 736 C CA . TRP A 1 93 ? 5.640 10.709 -16.078 1.00 43.38 93 TRP A CA 1
ATOM 737 C C . TRP A 1 93 ? 7.143 10.702 -15.826 1.00 43.38 93 TRP A C 1
ATOM 739 O O . TRP A 1 93 ? 7.695 11.751 -15.505 1.00 43.38 93 TRP A O 1
ATOM 749 N N . SER A 1 94 ? 7.826 9.552 -15.932 1.00 45.75 94 SER A N 1
ATOM 750 C CA . SER A 1 94 ? 9.279 9.592 -15.764 1.00 45.75 94 SER A CA 1
ATOM 751 C C . SER A 1 94 ? 9.846 10.516 -16.841 1.00 45.75 94 SER A C 1
ATOM 753 O O . SER A 1 94 ? 9.613 10.305 -18.036 1.00 45.75 94 SER A O 1
ATOM 755 N N . ASP A 1 95 ? 10.576 11.541 -16.410 1.00 44.84 95 ASP A N 1
ATOM 756 C CA . ASP A 1 95 ? 11.188 12.565 -17.265 1.00 44.84 95 ASP A CA 1
ATOM 757 C C . ASP A 1 95 ? 12.006 11.936 -18.414 1.00 44.84 95 ASP A C 1
ATOM 759 O O . ASP A 1 95 ? 12.161 12.518 -19.485 1.00 44.84 95 ASP A O 1
ATOM 763 N N . ARG A 1 96 ? 12.459 10.686 -18.221 1.00 45.78 96 ARG A N 1
ATOM 764 C CA . ARG A 1 96 ? 13.206 9.874 -19.189 1.00 45.78 96 ARG A CA 1
ATOM 765 C C . ARG A 1 96 ? 12.362 9.230 -20.304 1.00 45.78 96 ARG A C 1
ATOM 767 O O . ARG A 1 96 ? 12.937 8.873 -21.324 1.00 45.78 96 ARG A O 1
ATOM 774 N N . ILE A 1 97 ? 11.047 9.054 -20.139 1.00 43.88 97 ILE A N 1
ATOM 775 C CA . ILE A 1 97 ? 10.173 8.411 -21.147 1.00 43.88 97 ILE A CA 1
ATOM 776 C C . ILE A 1 97 ? 9.462 9.447 -22.032 1.00 43.88 97 ILE A C 1
ATOM 778 O O . ILE A 1 97 ? 9.209 9.165 -23.199 1.00 43.88 97 ILE A O 1
ATOM 782 N N . ILE A 1 98 ? 9.157 10.643 -21.511 1.00 41.97 98 ILE A N 1
ATOM 783 C CA . ILE A 1 98 ? 8.282 11.622 -22.200 1.00 41.97 98 ILE A CA 1
ATOM 784 C C . ILE A 1 98 ? 8.999 12.949 -22.507 1.00 41.97 98 ILE A C 1
ATOM 786 O O . ILE A 1 98 ? 8.401 13.860 -23.069 1.00 41.97 98 ILE A O 1
ATOM 790 N N . GLY A 1 99 ? 10.285 13.094 -22.162 1.00 43.25 99 GLY A N 1
ATOM 791 C CA . GLY A 1 99 ? 11.040 14.325 -22.442 1.00 43.25 99 GLY A CA 1
ATOM 792 C C . GLY A 1 99 ? 10.455 15.572 -21.765 1.00 43.25 99 GLY A C 1
ATOM 793 O O . GLY A 1 99 ? 10.689 16.693 -22.212 1.00 43.25 99 GLY A O 1
ATOM 794 N N . LEU A 1 100 ? 9.663 15.386 -2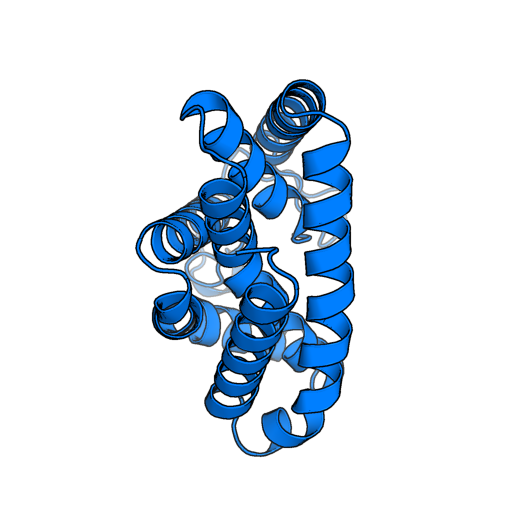0.706 1.00 49.06 100 LEU A N 1
ATOM 795 C CA . LEU A 1 100 ? 9.122 16.478 -19.912 1.00 49.06 100 LEU A CA 1
ATOM 796 C C . LEU A 1 100 ? 10.243 17.070 -19.060 1.00 49.06 100 LEU A C 1
ATOM 798 O O . LEU A 1 100 ? 10.996 16.337 -18.422 1.00 49.06 100 LEU A O 1
ATOM 802 N N . ASN A 1 101 ? 10.327 18.403 -19.030 1.00 50.59 101 ASN A N 1
ATOM 803 C CA . ASN A 1 101 ? 11.266 19.100 -18.159 1.00 50.59 101 ASN A CA 1
ATOM 804 C C . ASN A 1 101 ? 11.096 18.623 -16.702 1.00 50.59 101 ASN A C 1
ATOM 806 O O . ASN A 1 101 ? 9.951 18.420 -16.257 1.00 50.59 101 ASN A O 1
ATOM 810 N N . PRO A 1 102 ? 12.205 18.460 -15.953 1.00 53.78 102 PRO A N 1
ATOM 811 C CA . PRO A 1 102 ? 12.139 18.136 -14.536 1.00 53.78 102 PRO A CA 1
ATOM 812 C C . PRO A 1 102 ? 11.267 19.176 -13.829 1.00 53.78 102 PRO A C 1
ATOM 814 O O . PRO A 1 102 ? 11.366 20.378 -14.090 1.00 53.78 102 PRO A O 1
ATOM 817 N N . HIS A 1 103 ? 10.347 18.709 -12.986 1.00 52.91 103 HIS A N 1
ATOM 818 C CA . HIS A 1 103 ? 9.443 19.602 -12.271 1.00 52.91 103 HIS A CA 1
ATOM 819 C C . HIS A 1 103 ? 10.278 20.546 -11.381 1.00 52.91 103 HIS A C 1
ATOM 821 O O . HIS A 1 103 ? 11.243 20.082 -10.773 1.00 52.91 103 HIS A O 1
ATOM 827 N N . PRO A 1 104 ? 9.915 21.834 -11.213 1.00 54.59 104 PRO A N 1
ATOM 828 C CA . PRO A 1 104 ? 10.666 22.793 -10.382 1.00 54.59 104 PRO A CA 1
ATOM 829 C C . PRO A 1 104 ? 10.868 22.394 -8.906 1.00 54.59 104 PRO A C 1
ATOM 831 O O . PRO A 1 104 ? 11.562 23.095 -8.179 1.00 54.59 104 PRO A O 1
ATOM 834 N N . TRP A 1 105 ? 10.267 21.287 -8.458 1.00 53.38 105 TRP A N 1
ATOM 835 C CA . TRP A 1 105 ? 10.340 20.777 -7.086 1.00 53.38 105 TRP A CA 1
ATOM 836 C C . TRP A 1 105 ? 11.127 19.463 -6.967 1.00 53.38 105 TRP A C 1
ATOM 838 O O . TRP A 1 105 ? 11.199 18.911 -5.870 1.00 53.38 105 TRP A O 1
ATOM 848 N N . THR A 1 106 ? 11.699 18.955 -8.064 1.00 55.41 106 THR A N 1
ATOM 849 C CA . THR A 1 106 ? 12.556 17.764 -8.060 1.00 55.41 106 THR A CA 1
ATOM 850 C C . THR A 1 106 ? 14.002 18.203 -7.870 1.00 55.41 106 THR A C 1
ATOM 852 O O . THR A 1 106 ? 14.641 18.703 -8.797 1.00 55.41 106 THR A O 1
ATOM 855 N N . PHE A 1 107 ? 14.535 18.014 -6.665 1.00 53.47 107 PHE A N 1
ATOM 856 C CA . PHE A 1 107 ? 15.944 18.281 -6.399 1.00 53.47 107 PHE A CA 1
ATOM 857 C C . PHE A 1 107 ? 16.740 17.005 -6.640 1.00 53.47 107 PHE A C 1
ATOM 859 O O . PHE A 1 107 ? 16.606 16.026 -5.904 1.00 53.47 107 PHE A O 1
ATOM 866 N N . TYR A 1 108 ? 17.568 17.020 -7.679 1.00 56.59 108 TYR A N 1
ATOM 867 C CA . TYR A 1 108 ? 18.584 15.998 -7.881 1.00 56.59 108 TYR A CA 1
ATOM 868 C C . TYR A 1 108 ? 19.769 16.336 -6.980 1.00 56.59 108 TYR A C 1
ATOM 870 O O . TYR A 1 108 ? 20.412 17.374 -7.153 1.00 56.59 108 TYR A O 1
ATOM 878 N N . LEU A 1 109 ? 20.063 15.478 -6.003 1.00 47.69 109 LEU A N 1
ATOM 879 C CA . LEU A 1 109 ? 21.339 15.554 -5.293 1.00 47.69 109 LEU A CA 1
ATOM 880 C C . LEU A 1 109 ? 22.449 15.318 -6.324 1.00 47.69 109 LEU A C 1
ATOM 882 O O . LEU A 1 109 ? 22.399 14.323 -7.048 1.00 47.69 109 LEU A O 1
ATOM 886 N N . ALA A 1 110 ? 23.401 16.250 -6.425 1.00 40.03 110 ALA A N 1
ATOM 887 C CA . ALA A 1 110 ? 24.445 16.266 -7.451 1.00 40.03 110 ALA A CA 1
ATOM 888 C C . ALA A 1 110 ? 25.024 14.859 -7.719 1.00 40.03 110 ALA A C 1
ATOM 890 O O . ALA A 1 110 ? 25.504 14.198 -6.801 1.00 40.03 110 ALA A O 1
ATOM 891 N N . ASN A 1 111 ? 24.956 14.407 -8.979 1.00 44.78 111 ASN A N 1
ATOM 892 C CA . ASN A 1 111 ? 25.406 13.088 -9.459 1.00 44.78 111 ASN A CA 1
ATOM 893 C C . ASN A 1 111 ? 24.711 11.846 -8.865 1.00 44.78 111 ASN A C 1
ATOM 895 O O . ASN A 1 111 ? 25.238 10.742 -8.989 1.00 44.78 111 ASN A O 1
ATOM 899 N N . SER A 1 112 ? 23.527 11.977 -8.267 1.00 45.47 112 SER A N 1
ATOM 900 C CA . SER A 1 112 ? 22.765 10.831 -7.761 1.00 45.47 112 SER A CA 1
ATOM 901 C C . SER A 1 112 ? 21.419 10.670 -8.471 1.00 45.47 112 SER A C 1
ATOM 903 O O . SER A 1 112 ? 20.751 11.645 -8.810 1.00 45.47 112 SER A O 1
ATOM 905 N N . GLU A 1 113 ? 20.976 9.422 -8.652 1.00 51.09 113 GLU A N 1
ATOM 906 C CA . GLU A 1 113 ? 19.604 9.097 -9.083 1.00 51.09 113 GLU A CA 1
ATOM 907 C C . GLU A 1 113 ? 18.563 9.335 -7.967 1.00 51.09 113 GLU A C 1
ATOM 909 O O . GLU A 1 113 ? 17.409 8.916 -8.070 1.00 51.09 113 GLU A O 1
ATOM 914 N N . VAL A 1 114 ? 18.968 9.990 -6.874 1.00 49.88 114 VAL A N 1
ATOM 915 C CA . VAL A 1 114 ? 18.127 10.260 -5.713 1.00 49.88 114 VAL A CA 1
ATOM 916 C C . VAL A 1 114 ? 17.393 11.576 -5.938 1.00 49.88 114 VAL A C 1
ATOM 918 O O . VAL A 1 114 ? 17.980 12.658 -5.913 1.00 49.88 114 VAL A O 1
ATOM 921 N N . MET A 1 115 ? 16.085 11.461 -6.152 1.00 59.25 115 MET A N 1
ATOM 922 C CA . MET A 1 115 ? 15.170 12.594 -6.225 1.00 59.25 115 MET A CA 1
ATOM 923 C C . MET A 1 115 ? 14.671 12.928 -4.820 1.00 59.25 115 MET A C 1
ATOM 925 O O . MET A 1 115 ? 14.134 12.056 -4.133 1.00 59.25 115 MET A O 1
ATOM 929 N N . PHE A 1 116 ? 14.833 14.180 -4.398 1.00 60.84 116 PHE A N 1
ATOM 930 C CA . PHE A 1 116 ? 14.188 14.694 -3.195 1.00 60.84 116 PHE A CA 1
ATOM 931 C C . PHE A 1 116 ? 12.917 15.458 -3.567 1.00 60.84 116 PHE A C 1
ATOM 933 O O . PHE A 1 116 ? 12.966 16.415 -4.343 1.00 60.84 116 PHE A O 1
ATOM 940 N N . TYR A 1 117 ? 11.799 15.050 -2.965 1.00 69.19 117 TYR A N 1
ATOM 941 C CA . TYR A 1 117 ? 10.499 15.698 -3.099 1.00 69.19 117 TYR A CA 1
ATOM 942 C C . TYR A 1 117 ? 10.113 16.347 -1.761 1.00 69.19 117 TYR A C 1
ATOM 944 O O . TYR A 1 117 ? 9.741 15.638 -0.825 1.00 69.19 117 TYR A O 1
ATOM 952 N N . PRO A 1 118 ? 10.141 17.690 -1.634 1.00 71.75 118 PRO A N 1
ATOM 953 C CA . PRO A 1 118 ? 9.756 18.380 -0.397 1.00 71.75 118 PRO A CA 1
ATOM 954 C C . PRO A 1 118 ? 8.351 18.015 0.101 1.00 71.75 118 PRO A C 1
ATOM 956 O O . PRO A 1 118 ? 8.095 17.988 1.304 1.00 71.75 118 PRO A O 1
ATOM 959 N N . LEU A 1 119 ? 7.441 17.688 -0.821 1.00 73.75 119 LEU A N 1
ATOM 960 C CA . LEU A 1 119 ? 6.102 17.213 -0.488 1.00 73.75 119 LEU A CA 1
ATOM 961 C C . LEU A 1 119 ? 6.133 15.889 0.291 1.00 73.75 119 LEU A C 1
ATOM 963 O O . LEU A 1 119 ? 5.357 15.724 1.229 1.00 73.75 119 LEU A O 1
ATOM 967 N N . GLU A 1 120 ? 7.050 14.973 -0.030 1.00 74.00 120 GLU A N 1
ATOM 968 C CA . GLU A 1 120 ? 7.219 13.727 0.724 1.00 74.00 120 GLU A CA 1
ATOM 969 C C . GLU A 1 120 ? 7.692 13.986 2.151 1.00 74.00 120 GLU A C 1
ATOM 971 O O . GLU A 1 120 ? 7.249 13.297 3.069 1.00 74.00 120 GLU A O 1
ATOM 976 N N . LEU A 1 121 ? 8.548 14.992 2.361 1.00 80.19 121 LEU A N 1
ATOM 977 C CA . LEU A 1 121 ? 8.953 15.397 3.706 1.00 80.19 121 LEU A CA 1
ATOM 978 C C . LEU A 1 121 ? 7.739 15.891 4.504 1.00 80.19 121 LEU A C 1
ATOM 980 O O . LEU A 1 121 ? 7.544 15.468 5.641 1.00 80.19 121 LEU A O 1
ATOM 984 N N . ILE A 1 122 ? 6.888 16.725 3.901 1.00 82.62 122 ILE A N 1
ATOM 985 C CA . ILE A 1 122 ? 5.656 17.215 4.537 1.00 82.62 122 ILE A CA 1
ATOM 986 C C . ILE A 1 122 ? 4.714 16.050 4.867 1.00 82.62 122 ILE A C 1
ATOM 988 O O . ILE A 1 122 ? 4.275 15.926 6.011 1.00 82.62 122 ILE A O 1
ATOM 992 N N . ILE A 1 123 ? 4.444 15.163 3.903 1.00 83.19 123 ILE A N 1
ATOM 993 C CA . ILE A 1 123 ? 3.610 13.968 4.107 1.00 83.19 123 ILE A CA 1
ATOM 994 C C . ILE A 1 123 ? 4.198 13.096 5.219 1.00 83.19 123 ILE A C 1
ATOM 996 O O . ILE A 1 123 ? 3.467 12.636 6.093 1.00 83.19 123 ILE A O 1
ATOM 1000 N N . SER A 1 124 ? 5.517 12.914 5.238 1.00 85.19 124 SER A N 1
ATOM 1001 C CA . SER A 1 124 ? 6.187 12.107 6.255 1.00 85.19 124 SER A CA 1
ATOM 1002 C C . SER A 1 124 ? 6.029 12.705 7.651 1.00 85.19 124 SER A C 1
ATOM 1004 O O . SER A 1 124 ? 5.690 11.988 8.590 1.00 85.19 124 SER A O 1
ATOM 1006 N N . LEU A 1 125 ? 6.204 14.021 7.799 1.00 88.44 125 LEU A N 1
ATOM 1007 C CA . LEU A 1 125 ? 6.030 14.714 9.079 1.00 88.44 125 LEU A CA 1
ATOM 1008 C C . LEU A 1 125 ? 4.581 14.636 9.578 1.00 88.44 125 LEU A C 1
ATOM 1010 O O . LEU A 1 125 ? 4.345 14.291 10.739 1.00 88.44 125 LEU A O 1
ATOM 1014 N N . ILE A 1 126 ? 3.604 14.900 8.705 1.00 90.00 126 ILE A N 1
ATOM 1015 C CA . ILE A 1 126 ? 2.178 14.825 9.056 1.00 90.00 126 ILE A CA 1
ATOM 1016 C C . ILE A 1 126 ? 1.785 13.380 9.384 1.00 90.00 126 ILE A C 1
ATOM 1018 O O . ILE A 1 126 ? 1.041 13.139 10.335 1.00 90.00 126 ILE A O 1
ATOM 1022 N N . GLY A 1 127 ? 2.303 12.403 8.644 1.00 88.88 127 GLY A N 1
ATOM 1023 C CA . GLY A 1 127 ? 2.018 10.994 8.883 1.00 88.88 127 GLY A CA 1
ATOM 1024 C C . GLY A 1 127 ? 2.641 10.457 10.162 1.00 88.88 127 GLY A C 1
ATOM 1025 O O . GLY A 1 127 ? 1.980 9.711 10.880 1.00 88.88 127 GLY A O 1
ATOM 1026 N N . LEU A 1 128 ? 3.856 10.883 10.512 1.00 88.56 128 LEU A N 1
ATOM 1027 C CA . LEU A 1 128 ? 4.450 10.588 11.818 1.00 88.56 128 LEU A CA 1
ATOM 1028 C C . LEU A 1 128 ? 3.614 11.189 12.951 1.00 88.56 128 LEU A C 1
ATOM 1030 O O . LEU A 1 128 ? 3.334 10.504 13.934 1.00 88.56 128 LEU A O 1
ATOM 1034 N N . TYR A 1 129 ? 3.156 12.433 12.801 1.00 91.19 129 TYR A N 1
ATOM 1035 C CA . TYR A 1 129 ? 2.240 13.051 13.760 1.00 91.19 129 TYR A CA 1
ATOM 1036 C C . TYR A 1 129 ? 0.937 12.248 13.904 1.00 91.19 129 TYR A C 1
ATOM 1038 O O . TYR A 1 129 ? 0.536 11.920 15.024 1.00 91.19 129 TYR A O 1
ATOM 1046 N N . ALA A 1 130 ? 0.302 11.878 12.789 1.00 89.94 130 ALA A N 1
ATOM 1047 C CA . ALA A 1 130 ? -0.922 11.080 12.777 1.00 89.94 130 ALA A CA 1
ATOM 1048 C C . ALA A 1 130 ? -0.716 9.713 13.449 1.00 89.94 130 ALA A C 1
ATOM 1050 O O . ALA A 1 130 ? -1.519 9.301 14.285 1.00 89.94 130 ALA A O 1
ATOM 1051 N N . LEU A 1 131 ? 0.399 9.042 13.156 1.00 87.19 131 LEU A N 1
ATOM 1052 C CA . LEU A 1 131 ? 0.778 7.771 13.766 1.00 87.19 131 LEU A CA 1
ATOM 1053 C C . LEU A 1 131 ? 0.953 7.888 15.287 1.00 87.19 131 LEU A C 1
ATOM 1055 O O . LEU A 1 131 ? 0.454 7.044 16.034 1.00 87.19 131 LEU A O 1
ATOM 1059 N N . ILE A 1 132 ? 1.611 8.952 15.757 1.00 88.44 132 ILE A N 1
ATOM 1060 C CA . ILE A 1 132 ? 1.765 9.238 17.191 1.00 88.44 132 ILE A CA 1
ATOM 1061 C C . ILE A 1 132 ? 0.394 9.442 17.847 1.00 88.44 132 ILE A C 1
ATOM 1063 O O . ILE A 1 132 ? 0.162 8.929 18.943 1.00 88.44 132 ILE A O 1
ATOM 1067 N N . LYS A 1 133 ? -0.526 10.152 17.182 1.00 90.75 133 LYS A N 1
ATOM 1068 C CA . LYS A 1 133 ? -1.875 10.420 17.701 1.00 90.75 133 LYS A CA 1
ATOM 1069 C C . LYS A 1 133 ? -2.788 9.197 17.710 1.00 90.75 133 LYS A C 1
ATOM 1071 O O . LYS A 1 133 ? -3.546 9.033 18.661 1.00 90.75 133 LYS A O 1
ATOM 1076 N N . LEU A 1 134 ? -2.691 8.327 16.707 1.00 86.69 134 LEU A N 1
ATOM 1077 C CA . LEU A 1 134 ? -3.395 7.039 16.678 1.00 86.69 134 LEU A CA 1
ATOM 1078 C C . LEU A 1 134 ? -2.885 6.087 17.774 1.00 86.69 134 LEU A C 1
ATOM 1080 O O . LEU A 1 134 ? -3.636 5.264 18.298 1.00 86.69 134 LEU A O 1
ATOM 1084 N N . GLY A 1 135 ? -1.619 6.231 18.167 1.00 85.69 135 GLY A N 1
ATOM 1085 C CA . GLY A 1 135 ? -1.035 5.557 19.319 1.00 85.69 135 GLY A CA 1
ATOM 1086 C C . GLY A 1 135 ? -0.372 4.216 18.997 1.00 85.69 135 GLY A C 1
ATOM 1087 O O . GLY A 1 135 ? -0.477 3.655 17.904 1.00 85.69 135 GLY A O 1
ATOM 1088 N N . ARG A 1 136 ? 0.335 3.673 19.998 1.00 79.81 136 ARG A N 1
ATOM 1089 C CA . ARG A 1 136 ? 1.229 2.505 19.855 1.00 79.81 136 ARG A CA 1
ATOM 1090 C C . ARG A 1 136 ? 0.535 1.262 19.296 1.00 79.81 136 ARG A C 1
ATOM 1092 O O . ARG A 1 136 ? 1.145 0.511 18.544 1.00 79.81 136 ARG A O 1
ATOM 1099 N N . THR A 1 137 ? -0.736 1.053 19.626 1.00 77.38 137 THR A N 1
ATOM 1100 C CA . THR A 1 137 ? -1.505 -0.100 19.143 1.00 77.38 137 THR A CA 1
ATOM 1101 C C . THR A 1 137 ? -1.616 -0.114 17.617 1.00 77.38 137 THR A C 1
ATOM 1103 O O . THR A 1 137 ? -1.439 -1.166 17.012 1.00 77.38 137 THR A O 1
ATOM 1106 N N . TYR A 1 138 ? -1.846 1.037 16.978 1.00 76.81 138 TYR A N 1
ATOM 1107 C CA . TYR A 1 138 ? -1.932 1.122 15.516 1.00 76.81 138 TYR A CA 1
ATOM 1108 C C . TYR A 1 138 ? -0.582 0.862 14.851 1.00 76.81 138 TYR A C 1
ATOM 1110 O O . TYR A 1 138 ? -0.518 0.132 13.860 1.00 76.81 138 TYR A O 1
ATOM 1118 N N . LEU A 1 139 ? 0.496 1.396 15.432 1.00 75.94 139 LEU A N 1
ATOM 1119 C CA . LEU A 1 139 ? 1.860 1.161 14.964 1.00 75.94 139 LEU A CA 1
ATOM 1120 C C . LEU A 1 139 ? 2.201 -0.333 14.960 1.00 75.94 139 LEU A C 1
ATOM 1122 O O . LEU A 1 139 ? 2.608 -0.865 13.930 1.00 75.94 139 LEU A O 1
ATOM 1126 N N . PHE A 1 140 ? 2.002 -1.022 16.087 1.00 79.75 140 PHE A N 1
ATOM 1127 C CA . PHE A 1 140 ? 2.362 -2.437 16.201 1.00 79.75 140 PHE A CA 1
ATOM 1128 C C . PHE A 1 140 ? 1.560 -3.328 15.257 1.00 79.75 140 PHE A C 1
ATOM 1130 O O . PHE A 1 140 ? 2.097 -4.286 14.715 1.00 79.75 140 PHE A O 1
ATOM 1137 N N . GLU A 1 141 ? 0.284 -3.032 15.048 1.00 74.44 141 GLU A N 1
ATOM 1138 C CA . GLU A 1 141 ? -0.580 -3.844 14.189 1.00 74.44 141 GLU A CA 1
ATOM 1139 C C . GLU A 1 141 ? -0.276 -3.638 12.711 1.00 74.44 141 GLU A C 1
ATOM 1141 O O . GLU A 1 141 ? -0.218 -4.602 11.951 1.00 74.44 141 GLU A O 1
ATOM 1146 N N . SER A 1 142 ? 0.022 -2.401 12.326 1.00 74.38 142 SER A N 1
ATOM 1147 C CA . SER A 1 142 ? 0.480 -2.096 10.972 1.00 74.38 142 SER A CA 1
ATOM 1148 C C . SER A 1 142 ? 1.842 -2.733 10.703 1.00 74.38 142 SER A C 1
ATOM 1150 O O . SER A 1 142 ? 2.043 -3.323 9.646 1.00 74.38 142 SER A O 1
ATOM 1152 N N . LEU A 1 143 ? 2.752 -2.704 11.685 1.00 77.25 143 LEU A N 1
ATOM 1153 C CA . LEU A 1 143 ? 4.052 -3.364 11.588 1.00 77.25 143 LEU A CA 1
ATOM 1154 C C . LEU A 1 143 ? 3.908 -4.888 11.484 1.00 77.25 143 LEU A C 1
ATOM 1156 O O . LEU A 1 143 ? 4.567 -5.499 10.652 1.00 77.25 143 LEU A O 1
ATOM 1160 N N . LYS A 1 144 ? 3.020 -5.510 12.272 1.00 81.44 144 LYS A N 1
ATOM 1161 C CA . LYS A 1 144 ? 2.708 -6.947 12.152 1.00 81.44 144 LYS A CA 1
ATOM 1162 C C . LYS A 1 144 ? 2.190 -7.294 10.762 1.00 81.44 144 LYS A C 1
ATOM 1164 O O . LYS A 1 144 ? 2.594 -8.310 10.206 1.00 81.44 144 LYS A O 1
ATOM 1169 N N . LEU A 1 145 ? 1.318 -6.456 10.205 1.00 78.50 145 LEU A N 1
ATOM 1170 C CA . LEU A 1 145 ? 0.768 -6.661 8.873 1.00 78.50 145 LEU A CA 1
ATOM 1171 C C . LEU A 1 145 ? 1.846 -6.519 7.783 1.00 78.50 145 LEU A C 1
ATOM 1173 O O . LEU A 1 145 ? 1.921 -7.370 6.902 1.00 78.50 145 LEU A O 1
ATOM 1177 N N . LEU A 1 146 ? 2.735 -5.529 7.891 1.00 76.75 146 LEU A N 1
ATOM 1178 C CA . LEU A 1 146 ? 3.919 -5.374 7.032 1.00 76.75 146 LEU A CA 1
ATOM 1179 C C . LEU A 1 146 ? 4.860 -6.583 7.114 1.00 76.75 146 LEU A C 1
ATOM 1181 O O . LEU A 1 146 ? 5.232 -7.156 6.090 1.00 76.75 146 LEU A O 1
ATOM 1185 N N . LEU A 1 147 ? 5.199 -7.003 8.333 1.00 82.00 147 LEU A N 1
ATOM 1186 C CA . LEU A 1 147 ? 6.064 -8.156 8.591 1.00 82.00 147 LEU A CA 1
ATOM 1187 C C . LEU A 1 147 ? 5.438 -9.479 8.141 1.00 82.00 147 LEU A C 1
ATOM 1189 O O . LEU A 1 147 ? 6.171 -10.420 7.864 1.00 82.00 147 LEU A O 1
ATOM 1193 N N . ALA A 1 148 ? 4.109 -9.566 8.057 1.00 84.12 148 ALA A N 1
ATOM 1194 C CA . ALA A 1 148 ? 3.414 -10.713 7.481 1.00 84.12 148 ALA A CA 1
ATOM 1195 C C . ALA A 1 148 ? 3.353 -10.643 5.948 1.00 84.12 148 ALA A C 1
ATOM 1197 O O . ALA A 1 148 ? 3.467 -11.672 5.289 1.00 84.12 148 ALA A O 1
ATOM 1198 N N . ALA A 1 149 ? 3.197 -9.452 5.369 1.00 84.44 149 ALA A N 1
ATOM 1199 C CA . ALA A 1 149 ? 3.093 -9.280 3.925 1.00 84.44 149 ALA A CA 1
ATOM 1200 C C . ALA A 1 149 ? 4.386 -9.683 3.203 1.00 84.44 149 ALA A C 1
ATOM 1202 O O . ALA A 1 149 ? 4.335 -10.477 2.270 1.00 84.44 149 ALA A O 1
ATOM 1203 N N . VAL A 1 150 ? 5.552 -9.222 3.662 1.00 82.88 150 VAL A N 1
ATOM 1204 C CA . VAL A 1 150 ? 6.846 -9.541 3.026 1.00 82.88 150 VAL A CA 1
ATOM 1205 C C . VAL A 1 150 ? 7.075 -11.052 2.824 1.00 82.88 150 VAL A C 1
ATOM 1207 O O . VAL A 1 150 ? 7.312 -11.452 1.684 1.00 82.88 150 VAL A O 1
ATOM 1210 N N . PRO A 1 151 ? 6.975 -11.923 3.850 1.00 86.62 151 PRO A N 1
ATOM 1211 C CA . PRO A 1 151 ? 7.189 -13.358 3.674 1.00 86.62 151 PRO A CA 1
ATOM 1212 C C . PRO A 1 151 ? 6.111 -14.022 2.813 1.00 86.62 151 PRO A C 1
ATOM 1214 O O . PRO A 1 151 ? 6.431 -14.957 2.087 1.00 86.62 151 PRO A O 1
ATOM 1217 N N . ILE A 1 152 ? 4.861 -13.542 2.841 1.00 89.56 152 ILE A N 1
ATOM 1218 C CA . ILE A 1 152 ? 3.811 -14.036 1.934 1.00 89.56 152 ILE A CA 1
ATOM 1219 C C . ILE A 1 152 ? 4.224 -13.769 0.486 1.00 89.56 152 ILE A C 1
ATOM 1221 O O . ILE A 1 152 ? 4.251 -14.686 -0.329 1.00 89.56 152 ILE A O 1
ATOM 1225 N N . PHE A 1 153 ? 4.597 -12.532 0.167 1.00 88.81 153 PHE A N 1
ATOM 1226 C CA . PHE A 1 153 ? 4.997 -12.167 -1.189 1.00 88.81 153 PHE A CA 1
ATOM 1227 C C . PHE A 1 153 ? 6.268 -12.907 -1.614 1.00 88.81 153 PHE A C 1
ATOM 1229 O O . PHE A 1 153 ? 6.317 -13.422 -2.730 1.00 88.81 153 PHE A O 1
ATOM 1236 N N . ALA A 1 154 ? 7.242 -13.053 -0.711 1.00 84.88 154 ALA A N 1
ATOM 1237 C CA . ALA A 1 154 ? 8.439 -13.852 -0.947 1.00 84.88 154 ALA A CA 1
ATOM 1238 C C . ALA A 1 154 ? 8.098 -15.319 -1.271 1.00 84.88 154 ALA A C 1
ATOM 1240 O O . ALA A 1 154 ? 8.601 -15.847 -2.261 1.00 84.88 154 ALA A O 1
ATOM 1241 N N . LEU A 1 155 ? 7.195 -15.949 -0.510 1.00 90.69 155 LEU A N 1
ATOM 1242 C CA . LEU A 1 155 ? 6.764 -17.337 -0.710 1.00 90.69 155 LEU A CA 1
ATOM 1243 C C . LEU A 1 155 ? 6.120 -17.565 -2.085 1.00 90.69 155 LEU A C 1
ATOM 1245 O O . LEU A 1 155 ? 6.356 -18.597 -2.706 1.00 90.69 155 LEU A O 1
ATOM 1249 N N . PHE A 1 156 ? 5.329 -16.607 -2.570 1.00 90.06 156 PHE A N 1
ATOM 1250 C CA . PHE A 1 156 ? 4.688 -16.697 -3.886 1.00 90.06 156 PHE A CA 1
ATOM 1251 C C . PHE A 1 156 ? 5.608 -16.296 -5.049 1.00 90.06 156 PHE A C 1
ATOM 1253 O O . PHE A 1 156 ? 5.243 -16.514 -6.199 1.00 90.06 156 PHE A O 1
ATOM 1260 N N . THR A 1 157 ? 6.820 -15.792 -4.794 1.00 87.25 157 THR A N 1
ATOM 1261 C CA . THR A 1 157 ? 7.758 -15.350 -5.845 1.00 87.25 157 THR A CA 1
ATOM 1262 C C . THR A 1 157 ? 8.027 -16.383 -6.950 1.00 87.25 157 THR A C 1
ATOM 1264 O O . THR A 1 157 ? 8.089 -15.973 -8.107 1.00 87.25 157 THR A O 1
ATOM 1267 N N . PRO A 1 158 ? 8.133 -17.705 -6.695 1.00 89.44 158 PRO A N 1
ATOM 1268 C CA . PRO A 1 158 ? 8.288 -18.680 -7.779 1.00 89.44 158 PRO A CA 1
ATOM 1269 C C . PRO A 1 158 ? 7.149 -18.630 -8.812 1.00 89.44 158 PRO A C 1
ATOM 1271 O O . PRO A 1 158 ? 7.387 -18.790 -10.007 1.00 89.44 158 PRO A O 1
ATOM 1274 N N . LEU A 1 159 ? 5.916 -18.333 -8.380 1.00 88.19 159 LEU A N 1
ATOM 1275 C CA . LEU A 1 159 ? 4.767 -18.163 -9.273 1.00 88.19 159 LEU A CA 1
ATOM 1276 C C . LEU A 1 159 ? 4.893 -16.900 -10.135 1.00 88.19 159 LEU A C 1
ATOM 1278 O O . LEU A 1 159 ? 4.363 -16.862 -11.243 1.00 88.19 159 LEU A O 1
ATOM 1282 N N . TYR A 1 160 ? 5.627 -15.889 -9.665 1.00 85.50 160 TYR A N 1
ATOM 1283 C CA . TYR A 1 160 ? 5.859 -14.641 -10.392 1.00 85.50 160 TYR A CA 1
ATOM 1284 C C . TYR A 1 160 ? 6.616 -14.869 -11.706 1.00 85.50 160 TYR A C 1
ATOM 1286 O O . TYR A 1 160 ? 6.367 -14.160 -12.677 1.00 85.50 160 TYR A O 1
ATOM 1294 N N . MET A 1 161 ? 7.484 -15.887 -11.767 1.00 84.00 161 MET A N 1
ATOM 1295 C CA . MET A 1 161 ? 8.188 -16.275 -12.998 1.00 84.00 161 MET A CA 1
ATOM 1296 C C . MET A 1 161 ? 7.252 -16.864 -14.064 1.00 84.00 161 MET A C 1
ATOM 1298 O O . MET A 1 161 ? 7.568 -16.816 -15.248 1.00 84.00 161 MET A O 1
ATOM 1302 N N . VAL A 1 162 ? 6.106 -17.417 -13.652 1.00 87.62 162 VAL A N 1
ATOM 1303 C CA . VAL A 1 162 ? 5.094 -17.988 -14.554 1.00 87.62 162 VAL A CA 1
ATOM 1304 C C . VAL A 1 162 ? 4.044 -16.940 -14.912 1.00 87.62 162 VAL A C 1
ATOM 1306 O O . VAL A 1 162 ? 3.683 -16.776 -16.075 1.00 87.62 162 VAL A O 1
ATOM 1309 N N . SER A 1 163 ? 3.530 -16.234 -13.904 1.00 86.81 163 SER A N 1
ATOM 1310 C CA . SER A 1 163 ? 2.525 -15.189 -14.065 1.00 86.81 163 SER A CA 1
ATOM 1311 C C . SER A 1 163 ? 2.636 -14.159 -12.936 1.00 86.81 163 SER A C 1
ATOM 1313 O O . SER A 1 163 ? 2.178 -14.416 -11.814 1.00 86.81 163 SER A O 1
ATOM 1315 N N . PRO A 1 164 ? 3.186 -12.963 -13.224 1.00 83.25 164 PRO A N 1
ATOM 1316 C CA . PRO A 1 164 ? 3.280 -11.873 -12.258 1.00 83.25 164 PRO A CA 1
ATOM 1317 C C . PRO A 1 164 ? 1.928 -11.515 -11.637 1.00 83.25 164 PRO A C 1
ATOM 1319 O O . PRO A 1 164 ? 1.822 -11.369 -10.424 1.00 83.25 164 PRO A O 1
ATOM 1322 N N . TYR A 1 165 ? 0.873 -11.437 -12.455 1.00 84.12 165 TYR A N 1
ATOM 1323 C CA . TYR A 1 165 ? -0.463 -11.056 -11.995 1.00 84.12 165 TYR A CA 1
ATOM 1324 C C . TYR A 1 165 ? -1.079 -12.100 -11.061 1.00 84.12 165 TYR A C 1
ATOM 1326 O O . TYR A 1 165 ? -1.636 -11.752 -10.020 1.00 84.12 165 TYR A O 1
ATOM 1334 N N . LEU A 1 166 ? -0.949 -13.387 -11.401 1.00 86.50 166 LEU A N 1
ATOM 1335 C CA . LEU A 1 166 ? -1.466 -14.472 -10.568 1.00 86.50 166 LEU A CA 1
ATOM 1336 C C . LEU A 1 166 ? -0.703 -14.564 -9.244 1.00 86.50 166 LEU A C 1
ATOM 1338 O O . LEU A 1 166 ? -1.321 -14.736 -8.197 1.00 86.50 166 LEU A O 1
ATOM 1342 N N . SER A 1 167 ? 0.622 -14.405 -9.283 1.00 88.06 167 SER A N 1
ATOM 1343 C CA . SER A 1 167 ? 1.474 -14.381 -8.091 1.00 88.06 167 SER A CA 1
ATOM 1344 C C . SER A 1 167 ? 1.068 -13.271 -7.131 1.00 88.06 167 SER A C 1
ATOM 1346 O O . SER A 1 167 ? 0.844 -13.514 -5.941 1.00 88.06 167 SER A O 1
ATOM 1348 N N . THR A 1 168 ? 0.928 -12.051 -7.644 1.00 87.00 168 THR A N 1
ATOM 1349 C CA . THR A 1 168 ? 0.553 -10.896 -6.832 1.00 87.00 168 THR A CA 1
ATOM 1350 C C . THR A 1 168 ? -0.871 -11.048 -6.294 1.00 87.00 168 THR A C 1
ATOM 1352 O O . THR A 1 168 ? -1.078 -10.896 -5.090 1.00 87.00 168 THR A O 1
ATOM 1355 N N . LEU A 1 169 ? -1.836 -11.471 -7.119 1.00 88.19 169 LEU A N 1
ATOM 1356 C CA . LEU A 1 169 ? -3.205 -11.752 -6.674 1.00 88.19 169 LEU A CA 1
ATOM 1357 C C . LEU A 1 169 ? -3.247 -12.806 -5.556 1.00 88.19 169 LEU A C 1
ATOM 1359 O O . LEU A 1 169 ? -3.869 -12.576 -4.519 1.00 88.19 169 LEU A O 1
ATOM 1363 N N . ALA A 1 170 ? -2.564 -13.940 -5.735 1.00 91.00 170 ALA A N 1
ATOM 1364 C CA . ALA A 1 170 ? -2.489 -14.998 -4.728 1.00 91.00 170 ALA A CA 1
ATOM 1365 C C . ALA A 1 170 ? -1.876 -14.489 -3.413 1.00 91.00 170 ALA A C 1
ATOM 1367 O O . ALA A 1 170 ? -2.368 -14.815 -2.331 1.00 91.00 170 ALA A O 1
ATOM 1368 N N . SER A 1 171 ? -0.867 -13.620 -3.504 1.00 90.81 171 SER A N 1
ATOM 1369 C CA . SER A 1 171 ? -0.222 -13.000 -2.341 1.00 90.81 171 SER A CA 1
ATOM 1370 C C . SER A 1 171 ? -1.189 -12.099 -1.565 1.00 90.81 171 SER A C 1
ATOM 1372 O O . SER A 1 171 ? -1.279 -12.200 -0.340 1.00 90.81 171 SER A O 1
ATOM 1374 N N . PHE A 1 172 ? -1.979 -11.269 -2.255 1.00 90.19 172 PHE A N 1
ATOM 1375 C CA . PHE A 1 172 ? -3.004 -10.437 -1.612 1.00 90.19 172 PHE A CA 1
ATOM 1376 C C . PHE A 1 172 ? -4.150 -11.255 -1.020 1.00 90.19 172 PHE A C 1
ATOM 1378 O O . PHE A 1 172 ? -4.619 -10.935 0.074 1.00 90.19 172 PHE A O 1
ATOM 1385 N N . LEU A 1 173 ? -4.581 -12.327 -1.688 1.00 91.44 173 LEU A N 1
ATOM 1386 C CA . LEU A 1 173 ? -5.595 -13.238 -1.151 1.00 91.44 173 LEU A CA 1
ATOM 1387 C C . LEU A 1 173 ? -5.100 -13.945 0.115 1.00 91.44 173 LEU A C 1
ATOM 1389 O O . LEU A 1 173 ? -5.839 -14.027 1.098 1.00 91.44 173 LEU A O 1
ATOM 1393 N N . ALA A 1 174 ? -3.844 -14.394 0.133 1.00 91.38 174 ALA A N 1
ATOM 1394 C CA . ALA A 1 174 ? -3.222 -14.977 1.317 1.00 91.38 174 ALA A CA 1
ATOM 1395 C C . ALA A 1 174 ? -3.106 -13.955 2.460 1.00 91.38 174 ALA A C 1
ATOM 1397 O O . ALA A 1 174 ? -3.474 -14.258 3.599 1.00 91.38 174 ALA A O 1
ATOM 1398 N N . LEU A 1 175 ? -2.674 -12.724 2.163 1.00 90.25 175 LEU A N 1
ATOM 1399 C CA . LEU A 1 175 ? -2.619 -11.636 3.142 1.00 90.25 175 LEU A CA 1
ATOM 1400 C C . LEU A 1 175 ? -4.007 -11.324 3.709 1.00 90.25 175 LEU A C 1
ATOM 1402 O O . LEU A 1 175 ? -4.160 -11.208 4.927 1.00 90.25 175 LEU A O 1
ATOM 1406 N N . TYR A 1 176 ? -5.028 -11.239 2.855 1.00 90.31 176 TYR A N 1
ATOM 1407 C CA . TYR A 1 176 ? -6.415 -11.040 3.267 1.00 90.31 176 TYR A CA 1
ATOM 1408 C C . TYR A 1 176 ? -6.896 -12.171 4.183 1.00 90.31 176 TYR A C 1
ATOM 1410 O O . TYR A 1 176 ? -7.431 -11.910 5.264 1.00 90.31 176 TYR A O 1
ATOM 1418 N N . TYR A 1 177 ? -6.659 -13.425 3.787 1.00 90.56 177 TYR A N 1
ATOM 1419 C CA . TYR A 1 177 ? -7.035 -14.602 4.564 1.00 90.56 177 TYR A CA 1
ATOM 1420 C C . TYR A 1 177 ? -6.402 -14.573 5.959 1.00 90.56 177 TYR A C 1
ATOM 1422 O O . TYR A 1 177 ? -7.116 -14.671 6.959 1.00 90.56 177 TYR A O 1
ATOM 1430 N N . ILE A 1 178 ? -5.086 -14.372 6.050 1.00 87.69 178 ILE A N 1
ATOM 1431 C CA . ILE A 1 178 ? -4.369 -14.313 7.331 1.00 87.69 178 ILE A CA 1
ATOM 1432 C C . ILE A 1 178 ? -4.881 -13.152 8.184 1.00 87.69 178 ILE A C 1
ATOM 1434 O O . ILE A 1 178 ? -5.167 -13.338 9.369 1.00 87.69 178 ILE A O 1
ATOM 1438 N N . SER A 1 179 ? -5.061 -11.977 7.584 1.00 85.12 179 SER A N 1
ATOM 1439 C CA . SER A 1 179 ? -5.501 -10.780 8.303 1.00 85.12 179 SER A CA 1
ATOM 1440 C C . SER A 1 179 ? -6.916 -10.934 8.873 1.00 85.12 179 SER A C 1
ATOM 1442 O O . SER A 1 179 ? -7.173 -10.517 10.005 1.00 85.12 179 SER A O 1
ATOM 1444 N N . LYS A 1 180 ? -7.815 -11.611 8.145 1.00 85.88 180 LYS A N 1
ATOM 1445 C CA . LYS A 1 180 ? -9.164 -11.955 8.620 1.00 85.88 180 LYS A CA 1
ATOM 1446 C C . LYS A 1 180 ? -9.125 -12.928 9.806 1.00 85.88 180 LYS A C 1
ATOM 1448 O O . LYS A 1 180 ? -9.811 -12.710 10.801 1.00 85.88 180 LYS A O 1
ATOM 1453 N N . HIS A 1 181 ? -8.296 -13.972 9.749 1.00 85.56 181 HIS A N 1
ATOM 1454 C CA . HIS A 1 181 ? -8.228 -14.996 10.805 1.00 85.56 181 HIS A CA 1
ATOM 1455 C C . HIS A 1 181 ? -7.470 -14.533 12.057 1.00 85.56 181 HIS A C 1
ATOM 1457 O O . HIS A 1 181 ? -7.796 -14.945 13.169 1.00 85.56 181 HIS A O 1
ATOM 1463 N N . ARG A 1 182 ? -6.501 -13.624 11.908 1.00 81.12 182 ARG A N 1
ATOM 1464 C CA . ARG A 1 182 ? -5.787 -12.982 13.025 1.00 81.12 182 ARG A CA 1
ATOM 1465 C C . ARG A 1 182 ? -6.572 -11.828 13.664 1.00 81.12 182 ARG A C 1
ATOM 1467 O O . ARG A 1 182 ? -6.077 -11.232 14.618 1.00 81.12 182 ARG A O 1
ATOM 1474 N N . LYS A 1 183 ? -7.789 -11.534 13.178 1.00 79.00 183 LYS A N 1
ATOM 1475 C CA . LYS A 1 183 ? -8.639 -10.405 13.608 1.00 79.00 183 LYS A CA 1
ATOM 1476 C C . LYS A 1 183 ? -7.951 -9.040 13.448 1.00 79.00 183 LYS A C 1
ATOM 1478 O O . LYS A 1 183 ? -8.223 -8.113 14.211 1.00 79.00 183 LYS A O 1
ATOM 1483 N N . TRP A 1 184 ? -7.053 -8.925 12.469 1.00 73.88 184 TRP A N 1
ATOM 1484 C CA . TRP A 1 184 ? -6.456 -7.648 12.066 1.00 73.88 184 TRP A CA 1
ATOM 1485 C C . TRP A 1 184 ? -7.430 -6.827 11.204 1.00 73.88 184 TRP A C 1
ATOM 1487 O O . TRP A 1 184 ? -7.372 -5.599 11.228 1.00 73.88 184 TRP A O 1
ATOM 1497 N N . LEU A 1 185 ? -8.354 -7.509 10.508 1.00 67.06 185 LEU A N 1
ATOM 1498 C CA . LEU A 1 185 ? -9.454 -6.967 9.693 1.00 67.06 185 LEU A CA 1
ATOM 1499 C C . LEU A 1 185 ? -10.827 -7.416 10.215 1.00 67.06 185 LEU A C 1
ATOM 1501 O O . LEU A 1 185 ? -11.810 -6.664 10.013 1.00 67.06 185 LEU A O 1
#

Organism: NCBI:txid1343739

Secondary structure (DSSP, 8-state):
--THHHHHHHHHHHHHTT--HHHHHHHHHHHHHHHHHHHHHHHH---HHHHHHHHHHHHHHHHHHHGGGHHHHHHHHHHHHHHHHHTT-SGGG-HHHH-PPPPTT-EE-TT-S-EE-HHHHHHHHHHHHHHHHH-HHHHHHHHHHHHHHHHHHHHHHHHHTT-HHHHHHHHHHHHHHHHHHTT--

Sequence (185 aa):
MFGTTHILLGFIFAYFLNLDRKRSAKLIVGSLAPDLSYVQAIIVHPSWSYLTRAFFNHSIVSFAYVLPFGSYGLLGNALHLLCDFYARGIPLWSDRIIGLNPHPWTFYLANSEVMFYPLELIISLIGLYALIKLGRTYLFESLKLLLAAVPIFALFTPLYMVSPYLSTLASFLALYYISKHRKWL

pLDDT: mean 75.94, std 14.67, range [40.03, 92.88]